Protein AF-A0A4Q4BQT9-F1 (afdb_monomer_lite)

Structure (mmCIF, N/CA/C/O backbone):
data_AF-A0A4Q4BQT9-F1
#
_entry.id   AF-A0A4Q4BQT9-F1
#
loop_
_atom_site.group_PDB
_atom_site.id
_atom_site.type_symbol
_atom_site.label_atom_id
_atom_site.label_alt_id
_atom_site.label_comp_id
_atom_site.label_asym_id
_atom_site.label_entity_id
_atom_site.label_seq_id
_atom_site.pdbx_PDB_ins_code
_atom_site.Cartn_x
_atom_site.Cartn_y
_atom_site.Cartn_z
_atom_site.occupancy
_atom_site.B_iso_or_equiv
_atom_site.auth_seq_id
_atom_site.auth_comp_id
_atom_site.auth_asym_id
_atom_site.auth_atom_id
_atom_site.pdbx_PDB_model_num
ATOM 1 N N . MET A 1 1 ? 0.547 39.661 -18.606 1.00 33.97 1 MET A N 1
ATOM 2 C CA . MET A 1 1 ? -0.862 39.219 -18.546 1.00 33.97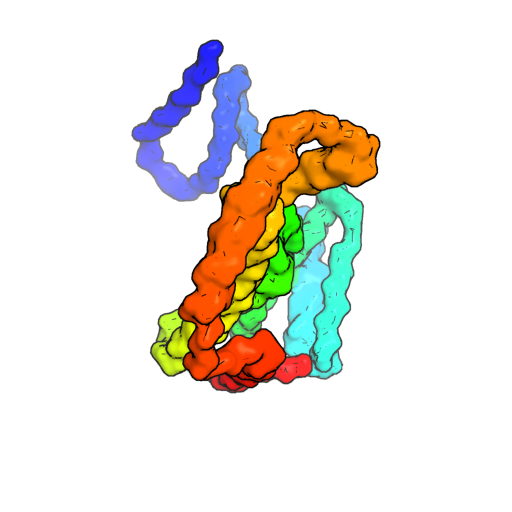 1 MET A CA 1
ATOM 3 C C . MET A 1 1 ? -0.969 37.986 -19.433 1.00 33.97 1 MET A C 1
ATOM 5 O O . MET A 1 1 ? -0.944 38.125 -20.646 1.00 33.97 1 MET A O 1
ATOM 9 N N . LEU A 1 2 ? -0.878 36.788 -18.847 1.00 30.95 2 LEU A N 1
ATOM 10 C CA . LEU A 1 2 ? -0.857 35.515 -19.578 1.00 30.95 2 LEU A CA 1
ATOM 11 C C . LEU A 1 2 ? -2.302 35.049 -19.773 1.00 30.95 2 LEU A C 1
ATOM 13 O O . LEU A 1 2 ? -2.992 34.779 -18.793 1.00 30.95 2 LEU A O 1
ATOM 17 N N . HIS A 1 3 ? -2.764 34.993 -21.020 1.00 30.75 3 HIS A N 1
ATOM 18 C CA . HIS A 1 3 ? -4.073 34.440 -21.355 1.00 30.75 3 HIS A CA 1
ATOM 19 C C . HIS A 1 3 ? -3.940 32.935 -21.601 1.00 30.75 3 HIS A C 1
ATOM 21 O O . HIS A 1 3 ? -3.351 32.512 -22.591 1.00 30.75 3 HIS A O 1
ATOM 27 N N . PHE A 1 4 ? -4.504 32.134 -20.698 1.00 35.38 4 PHE A N 1
ATOM 28 C CA . PHE A 1 4 ? -4.790 30.723 -20.944 1.00 35.38 4 PHE A CA 1
ATOM 29 C C . PHE A 1 4 ? -6.112 30.634 -21.712 1.00 35.38 4 PHE A C 1
ATOM 31 O O . PHE A 1 4 ? -7.163 30.984 -21.180 1.00 35.38 4 PHE A O 1
ATOM 38 N N . GLY A 1 5 ? -6.056 30.208 -22.972 1.00 35.00 5 GLY A N 1
ATOM 39 C CA . GLY A 1 5 ? -7.233 29.886 -23.776 1.00 35.00 5 GLY A CA 1
ATOM 40 C C . GLY A 1 5 ? -7.353 28.375 -23.934 1.00 35.00 5 GLY A C 1
ATOM 41 O O . GLY A 1 5 ? -6.390 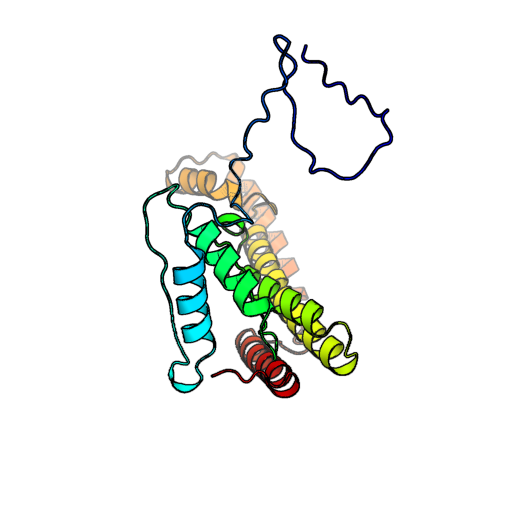27.724 -24.331 1.00 35.00 5 GLY A O 1
ATOM 42 N N . PHE A 1 6 ? -8.523 27.823 -23.620 1.00 38.62 6 PHE A N 1
ATOM 43 C CA . PHE A 1 6 ? -8.873 26.431 -23.894 1.00 38.62 6 PHE A CA 1
ATOM 44 C C . PHE A 1 6 ? -9.858 26.447 -25.066 1.00 38.62 6 PHE A C 1
ATOM 46 O O . PHE A 1 6 ? -11.018 26.810 -24.881 1.00 38.62 6 PHE A O 1
ATOM 53 N N . ASP A 1 7 ? -9.394 26.139 -26.279 1.00 37.47 7 ASP A N 1
ATOM 54 C CA . ASP A 1 7 ? -10.286 26.028 -27.435 1.00 37.47 7 ASP A CA 1
ATOM 55 C C . ASP A 1 7 ? -10.819 24.596 -27.522 1.00 37.47 7 ASP A C 1
ATOM 57 O O . ASP A 1 7 ? -10.098 23.640 -27.817 1.00 37.47 7 ASP A O 1
ATOM 61 N N . GLY A 1 8 ? -12.090 24.452 -27.163 1.00 44.91 8 GLY A N 1
ATOM 62 C CA . GLY A 1 8 ? -12.822 23.201 -27.173 1.00 44.91 8 GLY A CA 1
ATOM 63 C C . GLY A 1 8 ? -13.700 23.089 -28.407 1.00 44.91 8 GLY A C 1
ATOM 64 O O . GLY A 1 8 ? -14.916 23.136 -28.269 1.00 44.91 8 GLY A O 1
ATOM 65 N N . THR A 1 9 ? -13.133 22.883 -29.596 1.00 43.22 9 THR A N 1
ATOM 66 C CA . THR A 1 9 ? -13.912 22.399 -30.748 1.00 43.22 9 THR A CA 1
ATOM 67 C C . THR A 1 9 ? -13.085 21.498 -31.674 1.00 43.22 9 THR A C 1
ATOM 69 O O . THR A 1 9 ? -12.197 21.940 -32.391 1.00 43.22 9 THR A O 1
ATOM 72 N N . GLY A 1 10 ? -13.398 20.196 -31.691 1.00 35.66 10 GLY A N 1
ATOM 73 C CA . GLY A 1 10 ? -12.817 19.254 -32.655 1.00 35.66 10 GLY A CA 1
ATOM 74 C C . GLY A 1 10 ? -13.140 17.790 -32.358 1.00 35.66 10 GLY A C 1
ATOM 75 O O . GLY A 1 10 ? -12.396 17.108 -31.663 1.00 35.66 10 GLY A O 1
ATOM 76 N N . ARG A 1 11 ? -14.264 17.287 -32.887 1.00 43.38 11 ARG A N 1
ATOM 77 C CA . ARG A 1 11 ? -14.607 15.853 -32.886 1.00 43.38 11 ARG A CA 1
ATOM 78 C C . ARG A 1 11 ? -13.578 15.065 -33.706 1.00 43.38 11 ARG A C 1
ATOM 80 O O . ARG A 1 11 ? -13.447 15.318 -34.898 1.00 43.38 11 ARG A O 1
ATOM 87 N N . GLY A 1 12 ? -12.963 14.036 -33.119 1.00 35.28 12 GLY A N 1
ATOM 88 C CA . GLY A 1 12 ? -12.245 13.008 -33.882 1.00 35.28 12 GLY A CA 1
ATOM 89 C C . GLY A 1 12 ? -11.273 12.162 -33.058 1.00 35.28 12 GLY A C 1
ATOM 90 O O . GLY A 1 12 ? -10.218 12.651 -32.702 1.00 35.28 12 GLY A O 1
ATOM 91 N N . ARG A 1 13 ? -11.660 10.898 -32.811 1.00 38.69 13 ARG A N 1
ATOM 92 C CA . ARG A 1 13 ? -10.891 9.696 -32.391 1.00 38.69 13 ARG A CA 1
ATOM 93 C C . ARG A 1 13 ? -9.736 9.856 -31.385 1.00 38.69 13 ARG A C 1
ATOM 95 O O . ARG A 1 13 ? -8.755 10.552 -31.603 1.00 38.69 13 ARG A O 1
ATOM 102 N N . GLY A 1 14 ? -9.845 9.064 -30.316 1.00 46.53 14 GLY A N 1
ATOM 103 C CA . GLY A 1 14 ? -8.946 9.016 -29.167 1.00 46.53 14 GLY A CA 1
ATOM 104 C C . GLY A 1 14 ? -7.453 9.017 -29.496 1.00 46.53 14 GLY A C 1
ATOM 105 O O . GLY A 1 14 ? -6.937 8.131 -30.169 1.00 46.53 14 GLY A O 1
ATOM 106 N N . SER A 1 15 ? -6.765 10.002 -28.931 1.00 37.94 15 SER A N 1
ATOM 107 C CA . SER A 1 15 ? -5.326 9.998 -28.683 1.00 37.94 15 SER A CA 1
ATOM 108 C C . SER A 1 15 ? -5.046 10.787 -27.390 1.00 37.94 15 SER A C 1
ATOM 110 O O . SER A 1 15 ? -5.888 11.596 -26.984 1.00 37.94 15 SER A O 1
ATOM 112 N N . PRO A 1 16 ? -3.945 10.499 -26.667 1.00 43.59 16 PRO A N 1
ATOM 113 C CA . PRO A 1 16 ? -3.747 10.967 -25.298 1.00 43.59 16 PRO A CA 1
ATOM 114 C C . PRO A 1 16 ? -3.476 12.470 -25.261 1.00 43.59 16 PRO A C 1
ATOM 116 O O . PRO A 1 16 ? -2.727 13.003 -26.077 1.00 43.59 16 PRO A O 1
ATOM 119 N N . GLN A 1 17 ? -4.075 13.134 -24.279 1.00 44.38 17 GLN A N 1
ATOM 120 C CA . GLN A 1 17 ? -4.005 14.574 -24.053 1.00 44.38 17 GLN A CA 1
ATOM 121 C C . GLN A 1 17 ? -2.563 14.988 -23.705 1.00 44.38 17 GLN A C 1
ATOM 123 O O . GLN A 1 17 ? -2.117 14.812 -22.574 1.00 44.38 17 GLN A O 1
ATOM 128 N N . GLY A 1 18 ? -1.820 15.501 -24.686 1.00 45.09 18 GLY A N 1
ATOM 129 C CA . GLY A 1 18 ? -0.534 16.171 -24.488 1.00 45.09 18 GLY A CA 1
ATOM 130 C C . GLY A 1 18 ? -0.710 17.687 -24.565 1.00 45.09 18 GLY A C 1
ATOM 131 O O . GLY A 1 18 ? -1.425 18.179 -25.436 1.00 45.09 18 GLY A O 1
ATOM 132 N N . ALA A 1 19 ? -0.073 18.433 -23.664 1.00 49.09 19 ALA A N 1
ATOM 133 C CA . ALA A 1 19 ? -0.050 19.893 -23.724 1.00 49.09 19 ALA A CA 1
ATOM 134 C C . ALA A 1 19 ? 0.822 20.363 -24.907 1.00 49.09 19 ALA A C 1
ATOM 136 O O . ALA A 1 19 ? 1.977 19.955 -25.019 1.00 49.09 19 ALA A O 1
ATOM 137 N N . CYS A 1 20 ? 0.277 21.214 -25.785 1.00 45.06 20 CYS A N 1
ATOM 138 C CA . CYS A 1 20 ? 1.006 21.831 -26.901 1.00 45.06 20 CYS A CA 1
ATOM 139 C C . CYS A 1 20 ? 1.352 23.285 -26.538 1.00 45.06 20 CYS A C 1
ATOM 141 O O . CYS A 1 20 ? 0.470 24.056 -26.160 1.00 45.06 20 CYS A O 1
ATOM 143 N N . TRP A 1 21 ? 2.628 23.663 -26.642 1.00 41.25 21 TRP A N 1
ATOM 144 C CA . TRP A 1 21 ? 3.069 25.055 -26.515 1.00 41.25 21 TRP A CA 1
ATOM 145 C C . TRP A 1 21 ? 2.944 25.754 -27.872 1.00 41.25 21 TRP A C 1
ATOM 147 O O . TRP A 1 21 ? 3.548 25.321 -28.852 1.00 41.25 21 TRP A O 1
ATOM 157 N N . VAL A 1 22 ? 2.169 26.839 -27.940 1.00 48.09 22 VAL A N 1
ATOM 158 C CA . VAL A 1 22 ? 2.008 27.631 -29.168 1.00 48.09 22 VAL A CA 1
ATOM 159 C C . VAL A 1 22 ? 3.068 28.731 -29.195 1.00 48.09 22 VAL A C 1
ATOM 161 O O . VAL A 1 22 ? 2.881 29.821 -28.664 1.00 48.09 22 VAL A O 1
ATOM 164 N N . GLY A 1 23 ? 4.200 28.425 -29.820 1.00 44.16 23 GLY A N 1
ATOM 165 C CA . GLY A 1 23 ? 5.233 29.385 -30.191 1.00 44.16 23 GLY A CA 1
ATOM 166 C C . GLY A 1 23 ? 6.053 28.807 -31.340 1.00 44.16 23 GLY A C 1
ATOM 167 O O . GLY A 1 23 ? 6.723 27.802 -31.149 1.00 44.16 23 GLY A O 1
ATOM 168 N N . MET A 1 24 ? 5.963 29.435 -32.519 1.00 45.50 24 MET A N 1
ATOM 169 C CA . MET A 1 24 ? 6.598 29.031 -33.788 1.00 45.50 24 MET A CA 1
ATOM 170 C C . MET A 1 24 ? 6.124 27.685 -34.373 1.00 45.50 24 MET A C 1
ATOM 172 O O . MET A 1 24 ? 6.813 26.685 -34.262 1.00 45.50 24 MET A O 1
ATOM 176 N N . GLY A 1 25 ? 4.976 27.697 -35.067 1.00 48.25 25 GLY A N 1
ATOM 177 C CA . GLY A 1 25 ? 4.693 26.927 -36.300 1.00 48.25 25 GLY A CA 1
ATOM 178 C C . GLY A 1 25 ? 4.710 25.388 -36.310 1.00 48.25 25 GLY A C 1
ATOM 179 O O . GLY A 1 25 ? 4.125 24.803 -37.214 1.00 48.25 25 GLY A O 1
ATOM 180 N N . GLU A 1 26 ? 5.309 24.716 -35.334 1.00 56.62 26 GLU A N 1
ATOM 181 C CA . GLU A 1 26 ? 5.422 23.262 -35.264 1.00 56.62 26 GLU A CA 1
ATOM 182 C C . GLU A 1 26 ? 5.064 22.800 -33.849 1.00 56.62 26 GLU A C 1
ATOM 184 O O . GLU A 1 26 ? 5.767 23.096 -32.882 1.00 56.62 26 GLU A O 1
ATOM 189 N N . CYS A 1 27 ? 3.971 22.042 -33.705 1.00 50.69 27 CYS A N 1
ATOM 190 C CA . CYS A 1 27 ? 3.657 21.382 -32.438 1.00 50.69 27 CYS A CA 1
ATOM 191 C C . CYS A 1 27 ? 4.642 20.216 -32.254 1.00 50.69 27 CYS A C 1
ATOM 193 O O . CYS A 1 27 ? 4.375 19.075 -32.642 1.00 50.69 27 CYS A O 1
ATOM 195 N N . ARG A 1 28 ? 5.822 20.503 -31.690 1.00 55.09 28 ARG A N 1
ATOM 196 C CA . ARG A 1 28 ? 6.720 19.457 -31.201 1.00 55.09 28 ARG A CA 1
ATOM 197 C C . ARG A 1 28 ? 6.018 18.758 -30.051 1.00 55.09 28 ARG A C 1
ATOM 199 O O . ARG A 1 28 ? 5.762 19.351 -29.006 1.00 55.09 28 ARG A O 1
ATOM 206 N N . ARG A 1 29 ? 5.692 17.486 -30.267 1.00 61.81 29 ARG A N 1
ATOM 207 C CA . ARG A 1 29 ? 5.127 16.606 -29.248 1.00 61.81 29 ARG A CA 1
ATOM 208 C C . ARG A 1 29 ? 6.181 16.466 -28.146 1.00 61.81 29 ARG A C 1
ATOM 210 O O . ARG A 1 29 ? 7.127 15.698 -28.293 1.00 61.81 29 ARG A O 1
ATOM 217 N N . MET A 1 30 ? 6.070 17.275 -27.095 1.00 68.38 30 MET A N 1
ATOM 218 C CA . MET A 1 30 ? 6.974 17.193 -25.955 1.00 68.38 30 MET A CA 1
ATOM 219 C C . MET A 1 30 ? 6.710 15.853 -25.272 1.00 68.38 30 MET A C 1
ATOM 221 O O . MET A 1 30 ? 5.563 15.538 -24.943 1.00 68.38 30 MET A O 1
ATOM 225 N N . TRP A 1 31 ? 7.743 15.023 -25.140 1.00 65.56 31 TRP A N 1
ATOM 226 C CA . TRP A 1 31 ? 7.601 13.768 -24.418 1.00 65.56 31 TRP A CA 1
ATOM 227 C C . TRP A 1 31 ? 7.276 14.071 -22.961 1.00 65.56 31 TRP A C 1
ATOM 229 O O . TRP A 1 31 ? 7.910 14.911 -22.326 1.00 65.56 31 TRP A O 1
ATOM 239 N N . SER A 1 32 ? 6.233 13.413 -22.463 1.00 64.69 32 SER A N 1
ATOM 240 C CA . SER A 1 32 ? 5.896 13.463 -21.050 1.00 64.69 32 SER A CA 1
ATOM 241 C C . SER A 1 32 ? 7.038 12.814 -20.280 1.00 64.69 32 SER A C 1
ATOM 243 O O . SER A 1 32 ? 7.301 11.633 -20.484 1.00 64.69 32 SER A O 1
ATOM 245 N N . ASP A 1 33 ? 7.655 13.558 -19.367 1.00 63.50 33 ASP A N 1
ATOM 246 C CA . ASP A 1 33 ? 8.557 13.019 -18.346 1.00 63.50 33 ASP A CA 1
ATOM 247 C C . ASP A 1 33 ? 7.721 12.330 -17.252 1.00 63.50 33 ASP A C 1
ATOM 249 O O . ASP A 1 33 ? 7.565 12.799 -16.129 1.00 63.50 33 ASP A O 1
ATOM 253 N N . ARG A 1 34 ? 7.010 11.274 -17.656 1.00 65.12 34 ARG A N 1
ATOM 254 C CA . ARG A 1 34 ? 6.281 10.356 -16.778 1.00 65.12 34 ARG A CA 1
ATOM 255 C C . ARG A 1 34 ? 6.773 8.956 -17.078 1.00 65.12 34 ARG A C 1
ATOM 257 O O . ARG A 1 34 ? 7.140 8.671 -18.217 1.00 65.12 34 ARG A O 1
ATOM 264 N N . ASP A 1 35 ? 6.702 8.084 -16.080 1.00 68.19 35 ASP A N 1
ATOM 265 C CA . ASP A 1 35 ? 7.018 6.673 -16.268 1.00 68.19 35 ASP A CA 1
ATOM 266 C C . ASP A 1 35 ? 6.278 6.097 -17.479 1.00 68.19 35 ASP A C 1
ATOM 268 O O . ASP A 1 35 ? 5.062 6.269 -17.643 1.00 68.19 35 ASP A O 1
ATOM 272 N N . SER A 1 36 ? 7.039 5.443 -18.358 1.00 66.00 36 SER A N 1
ATOM 273 C CA . SER A 1 36 ? 6.499 4.897 -19.596 1.00 66.00 36 SER A CA 1
ATOM 274 C C . SER A 1 36 ? 5.705 3.630 -19.303 1.00 66.00 36 SER A C 1
ATOM 276 O O . SER A 1 36 ? 6.138 2.759 -18.553 1.00 66.00 36 SER A O 1
ATOM 278 N N . LYS A 1 37 ? 4.543 3.495 -19.946 1.00 63.56 37 LYS A N 1
ATOM 279 C CA . LYS A 1 37 ? 3.762 2.247 -19.930 1.00 63.56 37 LYS A CA 1
ATOM 280 C C . LYS A 1 37 ? 4.249 1.231 -20.959 1.00 63.56 37 LYS A C 1
ATOM 282 O O . LYS A 1 37 ? 3.807 0.089 -20.936 1.00 63.56 37 LYS A O 1
ATOM 287 N N . THR A 1 38 ? 5.090 1.666 -21.890 1.00 66.56 38 THR A N 1
ATOM 288 C CA . THR A 1 38 ? 5.635 0.850 -22.973 1.00 66.56 38 THR A CA 1
ATOM 289 C C . THR A 1 38 ? 7.129 0.723 -22.764 1.00 66.56 38 THR A C 1
ATOM 291 O O . THR A 1 38 ? 7.813 1.727 -22.544 1.00 66.56 38 THR A O 1
ATOM 294 N N . ASP A 1 39 ? 7.622 -0.506 -22.804 1.00 73.38 39 ASP A N 1
ATOM 295 C CA . ASP A 1 39 ? 9.035 -0.766 -22.617 1.00 73.38 39 ASP A CA 1
ATOM 296 C C . ASP A 1 39 ? 9.820 -0.428 -23.891 1.00 73.38 39 ASP A C 1
ATOM 298 O O . ASP A 1 39 ? 9.595 -1.004 -24.953 1.00 73.38 39 ASP A O 1
ATOM 302 N N . PHE A 1 40 ? 10.730 0.538 -23.776 1.00 70.06 40 PHE A N 1
ATOM 303 C CA . PHE A 1 40 ? 11.653 0.937 -24.842 1.00 70.06 40 PHE A CA 1
ATOM 304 C C . PHE A 1 40 ? 13.100 0.530 -24.545 1.00 70.06 40 PHE A C 1
ATOM 306 O O . PHE A 1 40 ? 13.956 0.658 -25.417 1.00 70.06 40 PHE A O 1
ATOM 313 N N . LEU A 1 41 ? 13.381 0.077 -23.319 1.00 76.81 41 LEU A N 1
ATOM 314 C CA . LEU A 1 41 ? 14.731 -0.191 -22.813 1.00 76.81 41 LEU A CA 1
ATOM 315 C C . LEU A 1 41 ? 14.927 -1.663 -22.428 1.00 76.81 41 LEU A C 1
ATOM 317 O O . LEU A 1 41 ? 15.922 -2.004 -21.792 1.00 76.81 41 LEU A O 1
ATOM 321 N N . ASN A 1 42 ? 14.007 -2.530 -22.854 1.00 82.38 42 ASN A N 1
ATOM 322 C CA . ASN A 1 42 ? 14.015 -3.964 -22.589 1.00 82.38 42 ASN A CA 1
ATOM 323 C C . ASN A 1 42 ? 14.008 -4.302 -21.082 1.00 82.38 42 ASN A C 1
ATOM 325 O O . ASN A 1 42 ? 14.614 -5.280 -20.643 1.00 82.38 42 ASN A O 1
ATOM 329 N N . PHE A 1 43 ? 13.330 -3.475 -20.281 1.00 88.88 43 PHE A N 1
ATOM 330 C CA . PHE A 1 43 ? 13.064 -3.721 -18.866 1.00 88.88 43 PHE A CA 1
ATOM 331 C C . PHE A 1 43 ? 12.059 -4.849 -18.618 1.00 88.88 43 PHE A C 1
ATOM 333 O O . PHE A 1 43 ? 11.997 -5.348 -17.495 1.00 88.88 43 PHE A O 1
ATOM 340 N N . THR A 1 44 ? 11.294 -5.262 -19.631 1.00 89.31 44 THR A N 1
ATOM 341 C CA . THR A 1 44 ? 10.321 -6.354 -19.530 1.00 89.31 44 THR A CA 1
ATOM 342 C C . THR A 1 44 ? 10.963 -7.643 -19.026 1.00 89.31 44 THR A C 1
ATOM 344 O O . THR A 1 44 ? 10.425 -8.238 -18.103 1.00 89.31 44 THR A O 1
ATOM 347 N N . GLU A 1 45 ? 12.149 -8.013 -19.516 1.00 90.94 45 GLU A N 1
ATOM 348 C CA . GLU A 1 45 ? 12.860 -9.224 -19.068 1.00 90.94 45 GLU A CA 1
ATOM 349 C C . GLU A 1 45 ? 13.129 -9.204 -17.552 1.00 90.94 45 GLU A C 1
ATOM 351 O O . GLU A 1 45 ? 12.859 -10.162 -16.830 1.00 90.94 45 GLU A O 1
ATOM 356 N N . VAL A 1 46 ? 13.615 -8.070 -17.037 1.00 92.50 46 VAL A N 1
ATOM 357 C CA . VAL A 1 46 ? 13.879 -7.904 -15.600 1.00 92.50 46 VAL A CA 1
ATOM 358 C C . VAL A 1 46 ? 12.570 -7.925 -14.809 1.00 92.50 46 VAL A C 1
ATOM 360 O O . VAL A 1 46 ? 12.501 -8.519 -13.734 1.00 92.50 46 VAL A O 1
ATOM 363 N N . ALA A 1 47 ? 11.522 -7.289 -15.334 1.00 93.75 47 ALA A N 1
ATOM 364 C CA . ALA A 1 47 ? 10.217 -7.253 -14.691 1.00 93.75 47 ALA A CA 1
ATOM 365 C C . ALA A 1 47 ? 9.565 -8.644 -14.603 1.00 93.75 47 ALA A C 1
ATOM 367 O O . ALA A 1 47 ? 9.019 -8.992 -13.555 1.00 93.75 47 ALA A O 1
ATOM 368 N N . GLU A 1 48 ? 9.668 -9.453 -15.658 1.00 93.19 48 GLU A N 1
ATOM 369 C CA . GLU A 1 48 ? 9.170 -10.832 -15.702 1.00 93.19 48 GLU A CA 1
ATOM 370 C C . GLU A 1 48 ? 9.904 -11.723 -14.694 1.00 93.19 48 GLU A C 1
ATOM 372 O O . GLU A 1 48 ? 9.267 -12.482 -13.964 1.00 93.19 48 GLU A O 1
ATOM 377 N N . GLN A 1 49 ? 11.226 -11.575 -14.560 1.00 94.25 49 GLN A N 1
ATOM 378 C CA . GLN A 1 49 ? 12.001 -12.302 -13.548 1.00 94.25 49 GLN A CA 1
ATOM 379 C C . GLN A 1 49 ? 11.587 -11.919 -12.119 1.00 94.25 49 GLN A C 1
ATOM 381 O O . GLN A 1 49 ? 11.389 -12.795 -11.277 1.00 94.25 49 GLN A O 1
ATOM 386 N N . ILE A 1 50 ? 11.402 -10.623 -11.837 1.00 95.06 50 ILE A N 1
ATOM 387 C CA . ILE A 1 50 ? 10.919 -10.157 -10.526 1.00 95.06 50 ILE A CA 1
ATOM 388 C C . ILE A 1 50 ? 9.508 -10.699 -10.245 1.00 95.06 50 ILE A C 1
ATOM 390 O O . ILE A 1 50 ? 9.240 -11.167 -9.139 1.00 95.06 50 ILE A O 1
ATOM 394 N N . SER A 1 51 ? 8.614 -10.670 -11.236 1.00 93.38 51 SER A N 1
ATOM 395 C CA . SER A 1 51 ? 7.256 -11.220 -11.132 1.00 93.38 51 SER A CA 1
ATOM 396 C C . SER A 1 51 ? 7.257 -12.730 -10.880 1.00 93.38 51 SER A C 1
ATOM 398 O O . SER A 1 51 ? 6.486 -13.213 -10.050 1.00 93.38 51 SER A O 1
ATOM 400 N N . ALA A 1 52 ? 8.135 -13.483 -11.547 1.00 92.69 52 ALA A N 1
ATOM 401 C CA . ALA A 1 52 ? 8.289 -14.917 -11.322 1.00 92.69 52 ALA A CA 1
ATOM 402 C C . ALA A 1 52 ? 8.718 -15.209 -9.876 1.00 92.69 52 ALA A C 1
ATOM 404 O O . ALA A 1 52 ? 8.066 -15.995 -9.192 1.00 92.69 52 ALA A O 1
ATOM 405 N N . LEU A 1 53 ? 9.734 -14.498 -9.373 1.00 93.06 53 LEU A N 1
ATOM 406 C CA . LEU A 1 53 ? 10.185 -14.618 -7.982 1.00 93.06 53 LEU A CA 1
ATOM 407 C C . LEU A 1 53 ? 9.074 -14.292 -6.978 1.00 93.06 53 LEU A C 1
ATOM 409 O O . LEU A 1 53 ? 8.933 -14.983 -5.974 1.00 93.06 53 LEU A O 1
ATOM 413 N N . ALA A 1 54 ? 8.273 -13.259 -7.251 1.00 90.69 54 ALA A N 1
ATOM 414 C CA . ALA A 1 54 ? 7.176 -12.842 -6.380 1.00 90.69 54 ALA A CA 1
ATOM 415 C C . ALA A 1 54 ? 5.986 -13.821 -6.362 1.00 90.69 54 ALA A C 1
ATOM 417 O O . ALA A 1 54 ? 5.160 -13.751 -5.453 1.00 90.69 54 ALA A O 1
ATOM 418 N N . ARG A 1 55 ? 5.872 -14.716 -7.353 1.00 89.00 55 ARG A N 1
ATOM 419 C CA . ARG A 1 55 ? 4.790 -15.712 -7.453 1.00 89.00 55 ARG A CA 1
ATOM 420 C C . ARG A 1 55 ? 5.200 -17.115 -7.017 1.00 89.00 55 ARG A C 1
ATOM 422 O O . ARG A 1 55 ? 4.316 -17.916 -6.735 1.00 89.00 55 ARG A O 1
ATOM 429 N N . SER A 1 56 ? 6.496 -17.406 -6.972 1.00 89.50 56 SER A N 1
ATOM 430 C CA . SER A 1 56 ? 7.058 -18.691 -6.549 1.00 89.50 56 SER A CA 1
ATOM 431 C C . SER A 1 56 ? 6.805 -18.960 -5.057 1.00 89.50 56 SER A C 1
ATOM 433 O O . SER A 1 56 ? 7.447 -18.314 -4.225 1.00 89.50 56 SER A O 1
ATOM 435 N N . PRO A 1 57 ? 5.932 -19.917 -4.675 1.00 86.38 57 PRO A N 1
ATOM 436 C CA . PRO A 1 57 ? 5.629 -20.200 -3.268 1.00 86.38 57 PRO A CA 1
ATOM 437 C C . PRO A 1 57 ? 6.865 -20.595 -2.452 1.00 86.38 57 PRO A C 1
ATOM 439 O O . PRO A 1 57 ? 6.985 -20.220 -1.292 1.00 86.38 57 PRO A O 1
ATOM 442 N N . GLU A 1 58 ? 7.813 -21.302 -3.069 1.00 89.00 58 GLU A N 1
ATOM 443 C CA . GLU A 1 58 ? 9.090 -21.706 -2.474 1.00 89.00 58 GLU A CA 1
ATOM 444 C C . GLU A 1 58 ? 10.043 -20.542 -2.163 1.00 89.00 58 GLU A C 1
ATOM 446 O O . GLU A 1 58 ? 10.991 -20.718 -1.399 1.00 89.00 58 GLU A O 1
ATOM 451 N N . MET A 1 59 ? 9.798 -19.363 -2.743 1.00 86.88 59 MET A N 1
ATOM 452 C CA . MET A 1 59 ? 10.609 -18.160 -2.541 1.00 86.88 59 MET A CA 1
ATOM 453 C C . MET A 1 59 ? 9.980 -17.186 -1.538 1.00 86.88 59 MET A C 1
ATOM 455 O O . MET A 1 59 ? 10.630 -16.217 -1.149 1.00 86.88 59 MET A O 1
ATOM 459 N N . LEU A 1 60 ? 8.731 -17.412 -1.118 1.00 88.88 60 LEU A N 1
ATOM 460 C CA . LEU A 1 60 ? 8.026 -16.524 -0.197 1.00 88.88 60 LEU A CA 1
ATOM 461 C C . LEU A 1 60 ? 8.387 -16.831 1.271 1.00 88.88 60 LEU A C 1
ATOM 463 O O . LEU A 1 60 ? 8.494 -18.001 1.641 1.00 88.88 60 LEU A O 1
ATOM 467 N N . PRO A 1 61 ? 8.542 -15.802 2.130 1.00 91.31 61 PRO A N 1
ATOM 468 C CA . PRO A 1 61 ? 8.464 -14.368 1.834 1.00 91.31 61 PRO A CA 1
ATOM 469 C C . PRO A 1 61 ? 9.747 -13.822 1.171 1.00 91.31 61 PRO A C 1
ATOM 471 O O . PRO A 1 61 ? 10.853 -14.029 1.669 1.00 91.31 61 PRO A O 1
ATOM 474 N N . VAL A 1 62 ? 9.600 -13.045 0.087 1.00 90.81 62 VAL A N 1
ATOM 475 C CA . VAL A 1 62 ? 10.722 -12.413 -0.637 1.00 90.81 62 VAL A CA 1
ATOM 476 C C . VAL A 1 62 ? 10.666 -10.889 -0.534 1.00 90.81 62 VAL A C 1
ATOM 478 O O . VAL A 1 62 ? 9.600 -10.283 -0.586 1.00 90.81 62 VAL A O 1
ATOM 481 N N . SER A 1 63 ? 11.829 -10.248 -0.407 1.00 93.44 63 SER 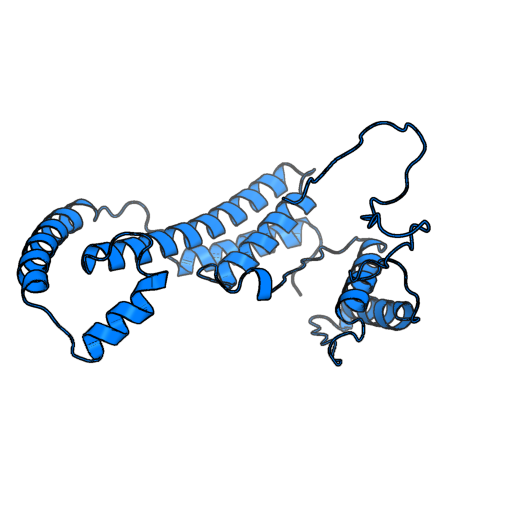A N 1
ATOM 482 C CA . SER A 1 63 ? 11.977 -8.791 -0.504 1.00 93.44 63 SER A CA 1
ATOM 483 C C . SER A 1 63 ? 12.940 -8.449 -1.637 1.00 93.44 63 SER A C 1
ATOM 485 O O . SER A 1 63 ? 14.102 -8.848 -1.602 1.00 93.44 63 SER A O 1
ATOM 487 N N . VAL A 1 64 ? 12.462 -7.707 -2.638 1.00 93.25 64 VAL A N 1
ATOM 488 C CA . VAL A 1 64 ? 13.243 -7.326 -3.826 1.00 93.25 64 VAL A CA 1
ATOM 489 C C . VAL A 1 64 ? 13.490 -5.820 -3.818 1.00 93.25 64 VAL A C 1
ATOM 491 O O . VAL A 1 64 ? 12.551 -5.029 -3.765 1.00 93.25 64 VAL A O 1
ATOM 494 N N . GLY A 1 65 ? 14.760 -5.416 -3.883 1.00 94.56 65 GLY A N 1
ATOM 495 C CA . GLY A 1 65 ? 15.163 -4.013 -3.997 1.00 94.56 65 GLY A CA 1
ATOM 496 C C . GLY A 1 65 ? 15.595 -3.666 -5.420 1.00 94.56 65 GLY A C 1
ATOM 497 O O . GLY A 1 65 ? 16.479 -4.319 -5.971 1.00 94.56 65 GLY A O 1
ATOM 498 N N . VAL A 1 66 ? 15.008 -2.618 -6.007 1.00 93.12 66 VAL A N 1
ATOM 499 C CA . VAL A 1 66 ? 15.402 -2.091 -7.325 1.00 93.12 66 VAL A CA 1
ATOM 500 C C . VAL A 1 66 ? 16.268 -0.846 -7.130 1.00 93.12 66 VAL A C 1
ATOM 502 O O . VAL A 1 66 ? 15.782 0.205 -6.710 1.00 93.12 66 VAL A O 1
ATOM 505 N N . PHE A 1 67 ? 17.558 -0.953 -7.449 1.00 92.62 67 PHE A N 1
ATOM 506 C CA . PHE A 1 67 ? 18.542 0.119 -7.263 1.00 92.62 67 PHE A CA 1
ATOM 507 C C . PHE A 1 67 ? 18.987 0.723 -8.601 1.00 92.62 67 PHE A C 1
ATOM 509 O O . PHE A 1 67 ? 19.007 0.053 -9.629 1.00 92.62 67 PHE A O 1
ATOM 516 N N . GLY A 1 68 ? 19.351 2.006 -8.594 1.00 91.56 68 GLY A N 1
ATOM 517 C CA . GLY A 1 68 ? 19.803 2.729 -9.786 1.00 91.56 68 GLY A CA 1
ATOM 518 C C . GLY A 1 68 ? 19.816 4.242 -9.576 1.00 91.56 68 GLY A C 1
ATOM 519 O O . GLY A 1 68 ? 19.129 4.757 -8.686 1.00 91.56 68 GLY A O 1
ATOM 520 N N . THR A 1 69 ? 20.579 4.971 -10.391 1.00 92.69 69 THR A N 1
ATOM 521 C CA . THR A 1 69 ? 20.665 6.439 -10.317 1.00 92.69 69 THR A CA 1
ATOM 522 C C . THR A 1 69 ? 19.329 7.108 -10.676 1.00 92.69 69 THR A C 1
ATOM 524 O O . THR A 1 69 ? 18.367 6.470 -11.114 1.00 92.69 69 THR A O 1
ATOM 527 N N . TRP A 1 70 ? 19.196 8.406 -10.405 1.00 90.19 70 TRP A N 1
ATOM 528 C CA . TRP A 1 70 ? 17.994 9.160 -10.773 1.00 90.19 70 TRP A CA 1
ATOM 529 C C . TRP A 1 70 ? 17.815 9.158 -12.299 1.00 90.19 70 TRP A C 1
ATOM 531 O O . TRP A 1 70 ? 18.784 9.334 -13.030 1.00 90.19 70 TRP A O 1
ATOM 541 N N . GLY A 1 71 ? 16.590 8.908 -12.774 1.00 86.06 71 GLY A N 1
ATOM 542 C CA . GLY A 1 71 ? 16.281 8.840 -14.210 1.00 86.06 71 GLY A CA 1
ATOM 543 C C . GLY A 1 71 ? 16.546 7.494 -14.902 1.00 86.06 71 GLY A C 1
ATOM 544 O O . GLY A 1 71 ? 16.291 7.379 -16.093 1.00 86.06 71 GLY A O 1
ATOM 545 N N . THR A 1 72 ? 16.992 6.446 -14.199 1.00 86.50 72 THR A N 1
ATOM 546 C CA . THR A 1 72 ? 17.272 5.130 -14.825 1.00 86.50 72 THR A CA 1
ATOM 547 C C . THR A 1 72 ? 16.044 4.252 -15.077 1.00 86.50 72 THR A C 1
ATOM 549 O O . THR A 1 72 ? 16.198 3.089 -15.430 1.00 86.50 72 THR A O 1
ATOM 552 N N . GLY A 1 73 ? 14.826 4.754 -14.849 1.00 88.62 73 GLY A N 1
ATOM 553 C CA . GLY A 1 73 ? 13.599 3.990 -15.101 1.00 88.62 73 GLY A CA 1
ATOM 554 C C . GLY A 1 73 ? 13.198 2.993 -14.005 1.00 88.62 73 GLY A C 1
ATOM 555 O O . GLY A 1 73 ? 12.433 2.078 -14.280 1.00 88.62 73 GLY A O 1
ATOM 556 N N . LYS A 1 74 ? 13.647 3.157 -12.752 1.00 92.81 74 LYS A N 1
ATOM 557 C CA . LYS A 1 74 ? 13.245 2.276 -11.628 1.00 92.81 74 LYS A CA 1
ATOM 558 C C . LYS A 1 74 ? 11.724 2.160 -11.476 1.00 92.81 74 LYS A C 1
ATOM 560 O O . LYS A 1 74 ? 11.191 1.059 -11.404 1.00 92.81 74 LYS A O 1
ATOM 565 N N . SER A 1 75 ? 11.027 3.294 -11.478 1.00 90.50 75 SER A N 1
ATOM 566 C CA . SER A 1 75 ? 9.565 3.328 -11.393 1.00 90.50 75 SER A CA 1
ATOM 567 C C . SER A 1 75 ? 8.907 2.710 -12.634 1.00 90.50 75 SER A C 1
ATOM 569 O O . SER A 1 75 ? 7.881 2.046 -12.525 1.00 90.50 75 SER A O 1
ATOM 571 N N . THR A 1 76 ? 9.544 2.817 -13.805 1.00 90.56 76 THR A N 1
ATOM 572 C CA . THR A 1 76 ? 9.121 2.099 -15.018 1.00 90.56 76 THR A CA 1
ATOM 573 C C . THR A 1 76 ? 9.239 0.578 -14.847 1.00 90.56 76 THR A C 1
ATOM 575 O O . THR A 1 76 ? 8.281 -0.124 -15.154 1.00 90.56 76 THR A O 1
ATOM 578 N N . VAL A 1 77 ? 10.338 0.060 -14.282 1.00 92.81 77 VAL A N 1
ATOM 579 C CA . VAL A 1 77 ? 10.480 -1.376 -13.962 1.00 92.81 77 VAL A CA 1
ATOM 580 C C . VAL A 1 77 ? 9.368 -1.836 -13.017 1.00 92.81 77 VAL A C 1
ATOM 582 O O . VAL A 1 77 ? 8.701 -2.823 -13.305 1.00 92.81 77 VAL A O 1
ATOM 585 N N . LEU A 1 78 ? 9.106 -1.102 -11.929 1.00 93.50 78 LEU A N 1
ATOM 586 C CA . LEU A 1 78 ? 8.038 -1.447 -10.978 1.00 93.50 78 LEU A CA 1
ATOM 587 C C . LEU A 1 78 ? 6.647 -1.455 -11.637 1.00 93.50 78 LEU A C 1
ATOM 589 O O . LEU A 1 78 ? 5.847 -2.356 -11.385 1.00 93.50 78 LEU A O 1
ATOM 593 N N . ASN A 1 79 ? 6.377 -0.502 -12.533 1.00 92.00 79 ASN A N 1
ATOM 594 C CA . ASN A 1 79 ? 5.139 -0.471 -13.312 1.00 92.00 79 ASN A CA 1
ATOM 595 C C . ASN A 1 79 ? 5.005 -1.679 -14.249 1.00 92.00 79 ASN A C 1
ATOM 597 O O . ASN A 1 79 ? 3.901 -2.201 -14.406 1.00 92.00 79 ASN A O 1
ATOM 601 N N . LEU A 1 80 ? 6.099 -2.131 -14.868 1.00 93.06 80 LEU A N 1
ATOM 602 C CA . LEU A 1 80 ? 6.103 -3.333 -15.707 1.00 93.06 80 LEU A CA 1
ATOM 603 C C . LEU A 1 80 ? 5.898 -4.601 -14.872 1.00 93.06 80 LEU A C 1
ATOM 605 O O . LEU A 1 80 ? 5.093 -5.440 -15.263 1.00 93.06 80 LEU A O 1
ATOM 609 N N . VAL A 1 81 ? 6.531 -4.703 -13.697 1.00 94.50 81 VAL A N 1
ATOM 610 C CA . VAL A 1 81 ? 6.314 -5.814 -12.750 1.00 94.50 81 VAL A CA 1
ATOM 611 C C . VAL A 1 81 ? 4.841 -5.900 -12.369 1.00 94.50 81 VAL A C 1
ATOM 613 O O . VAL A 1 81 ? 4.242 -6.967 -12.454 1.00 94.50 81 VAL A O 1
ATOM 616 N N . LYS A 1 82 ? 4.225 -4.768 -12.006 1.00 93.31 82 LYS A N 1
ATOM 617 C CA . LYS A 1 82 ? 2.789 -4.713 -11.717 1.00 93.31 82 LYS A CA 1
ATOM 618 C C . LYS A 1 82 ? 1.958 -5.193 -12.908 1.00 93.31 82 LYS A C 1
ATOM 620 O O . LYS A 1 82 ? 1.070 -6.020 -12.731 1.00 93.31 82 LYS A O 1
ATOM 625 N N . GLN A 1 83 ? 2.221 -4.669 -14.106 1.00 92.31 83 GLN A N 1
ATOM 626 C CA . GLN A 1 83 ? 1.478 -5.057 -15.306 1.00 92.31 83 GLN A CA 1
ATOM 627 C C . GLN A 1 83 ? 1.606 -6.548 -15.613 1.00 92.31 83 GLN A C 1
ATOM 629 O O . GLN A 1 83 ? 0.636 -7.140 -16.078 1.00 92.31 83 GLN A O 1
ATOM 634 N N . ASP A 1 84 ? 2.776 -7.141 -15.383 1.00 92.81 84 ASP A N 1
ATOM 635 C CA . ASP A 1 84 ? 2.987 -8.571 -15.571 1.00 92.81 84 ASP A CA 1
ATOM 636 C C . ASP A 1 84 ? 2.237 -9.393 -14.514 1.00 92.81 84 ASP A C 1
ATOM 638 O O . ASP A 1 84 ? 1.471 -10.294 -14.855 1.00 92.81 84 ASP A O 1
ATOM 642 N N . LEU A 1 85 ? 2.351 -9.024 -13.235 1.00 92.56 85 LEU A N 1
ATOM 643 C CA . LEU A 1 85 ? 1.614 -9.664 -12.141 1.00 92.56 85 LEU A CA 1
ATOM 644 C C . LEU A 1 85 ? 0.099 -9.652 -12.388 1.00 92.56 85 LEU A C 1
ATOM 646 O O . LEU A 1 85 ? -0.568 -10.659 -12.175 1.00 92.56 85 LEU A O 1
ATOM 650 N N . GLU A 1 86 ? -0.453 -8.545 -12.889 1.00 90.00 86 GLU A N 1
ATOM 651 C CA . GLU A 1 86 ? -1.887 -8.413 -13.171 1.00 90.00 86 GLU A CA 1
ATOM 652 C C . GLU A 1 86 ? -2.402 -9.286 -14.329 1.00 90.00 86 GLU A C 1
ATOM 654 O O . GLU A 1 86 ? -3.621 -9.431 -14.453 1.00 90.00 86 GLU A O 1
ATOM 659 N N . ARG A 1 87 ? -1.517 -9.844 -15.170 1.00 90.25 87 ARG A N 1
ATOM 660 C CA . ARG A 1 87 ? -1.870 -10.738 -16.293 1.00 90.25 87 ARG A CA 1
ATOM 661 C C . ARG A 1 87 ? -1.981 -12.206 -15.898 1.00 90.25 87 ARG A C 1
ATOM 663 O O . ARG A 1 87 ? -2.453 -13.004 -16.702 1.00 90.25 87 ARG A O 1
ATOM 670 N N . HIS A 1 88 ? -1.512 -12.566 -14.711 1.00 86.81 88 HIS A N 1
ATOM 671 C CA . HIS A 1 88 ? -1.468 -13.948 -14.256 1.00 86.81 88 HIS A CA 1
ATOM 672 C C . HIS A 1 88 ? -2.708 -14.308 -13.438 1.00 86.81 88 HIS A C 1
ATOM 674 O O . HIS A 1 88 ? -3.245 -13.461 -12.731 1.00 86.81 88 HIS A O 1
ATOM 680 N N . ASP A 1 89 ? -3.120 -15.576 -13.500 1.00 84.19 89 ASP A N 1
ATOM 681 C CA . ASP A 1 89 ? -4.200 -16.134 -12.685 1.00 84.19 89 ASP A CA 1
ATOM 682 C C . ASP A 1 89 ? -3.656 -17.165 -11.675 1.00 84.19 89 ASP A C 1
ATOM 684 O O . ASP A 1 89 ? -2.834 -18.004 -12.055 1.00 84.19 89 ASP A O 1
ATOM 688 N N . PRO A 1 90 ? -4.101 -17.144 -10.402 1.00 83.06 90 PRO A N 1
ATOM 689 C CA . PRO A 1 90 ? -4.981 -16.137 -9.811 1.00 83.06 90 PRO A CA 1
ATOM 690 C C . PRO A 1 90 ? -4.291 -14.768 -9.709 1.00 83.06 90 PRO A C 1
ATOM 692 O O . PRO A 1 90 ? -3.155 -14.659 -9.247 1.00 83.06 90 PRO A O 1
ATOM 695 N N . LYS A 1 91 ? -5.000 -13.708 -10.115 1.00 84.12 91 LYS A N 1
ATOM 696 C CA . LYS A 1 91 ? -4.474 -12.336 -10.122 1.00 84.12 91 LYS A CA 1
ATOM 697 C C . LYS A 1 91 ? -4.060 -11.893 -8.720 1.00 84.12 91 LYS A C 1
ATOM 699 O O . LYS A 1 91 ? -4.965 -11.775 -7.910 1.00 84.12 91 LYS A O 1
ATOM 704 N N . PRO A 1 92 ? -2.798 -11.563 -8.403 1.00 87.31 92 PRO A N 1
ATOM 705 C CA . PRO A 1 92 ? -2.375 -11.131 -7.064 1.00 87.31 92 PRO A CA 1
ATOM 706 C C . PRO A 1 92 ? -2.995 -9.784 -6.638 1.00 87.31 92 PRO A C 1
ATOM 708 O O . PRO A 1 92 ? -3.424 -8.991 -7.479 1.00 87.31 92 PRO A O 1
ATOM 711 N N . VAL A 1 93 ? -3.080 -9.514 -5.321 1.00 88.75 93 VAL A N 1
ATOM 712 C CA . VAL A 1 93 ? -3.439 -8.167 -4.821 1.00 88.75 93 VAL A CA 1
ATOM 713 C C . VAL A 1 93 ? -2.155 -7.350 -4.806 1.00 88.75 93 VAL A C 1
ATOM 715 O O . VAL A 1 93 ? -1.284 -7.593 -3.976 1.00 88.75 93 VAL A O 1
ATOM 718 N N . VAL A 1 94 ? -2.028 -6.392 -5.719 1.00 90.62 94 VAL A N 1
ATOM 719 C CA . VAL A 1 94 ? -0.869 -5.493 -5.762 1.00 90.62 94 VAL A CA 1
ATOM 720 C C . VAL A 1 94 ? -1.200 -4.217 -4.993 1.00 90.62 94 VAL A C 1
ATOM 722 O O . VAL A 1 94 ? -2.187 -3.551 -5.300 1.00 90.62 94 VAL A O 1
ATOM 725 N N . ILE A 1 95 ? -0.373 -3.884 -4.001 1.00 91.50 95 ILE A N 1
ATOM 726 C CA . ILE A 1 95 ? -0.496 -2.669 -3.189 1.00 91.50 95 ILE A CA 1
ATOM 727 C C . ILE A 1 95 ? 0.662 -1.740 -3.557 1.00 91.50 95 ILE A C 1
ATOM 729 O O . ILE A 1 95 ? 1.825 -2.070 -3.334 1.00 91.50 95 ILE A O 1
ATOM 733 N N . GLU A 1 96 ? 0.346 -0.575 -4.116 1.00 90.56 96 GLU A N 1
ATOM 734 C CA . GLU A 1 96 ? 1.326 0.466 -4.435 1.00 90.56 96 GLU A CA 1
ATOM 735 C C . GLU A 1 96 ? 1.346 1.526 -3.339 1.00 90.56 96 GLU A C 1
ATOM 737 O O . GLU A 1 96 ? 0.307 2.092 -3.005 1.00 90.56 96 GLU A O 1
ATOM 742 N N . PHE A 1 97 ? 2.528 1.830 -2.809 1.00 89.31 97 PHE A N 1
ATOM 743 C CA . PHE A 1 97 ? 2.704 2.833 -1.765 1.00 89.31 97 PHE A CA 1
ATOM 744 C C . PHE A 1 97 ? 3.873 3.764 -2.103 1.00 89.31 97 PHE A C 1
ATOM 746 O O . PHE A 1 97 ? 5.010 3.313 -2.238 1.00 89.31 97 PHE A O 1
ATOM 753 N N . ASP A 1 98 ? 3.591 5.063 -2.222 1.00 85.88 98 ASP A N 1
ATOM 754 C CA . ASP A 1 98 ? 4.599 6.109 -2.414 1.00 85.88 98 ASP A CA 1
ATOM 755 C C . ASP A 1 98 ? 4.882 6.815 -1.084 1.00 85.88 98 ASP A C 1
ATOM 757 O O . ASP A 1 98 ? 4.066 7.587 -0.584 1.00 85.88 98 ASP A O 1
ATOM 761 N N . ALA A 1 99 ? 6.063 6.567 -0.520 1.00 81.00 99 ALA A N 1
ATOM 762 C CA . ALA A 1 99 ? 6.465 7.140 0.759 1.00 81.00 99 ALA A CA 1
ATOM 763 C C . ALA A 1 99 ? 6.616 8.674 0.733 1.00 81.00 99 ALA A C 1
ATOM 765 O O . ALA A 1 99 ? 6.451 9.305 1.776 1.00 81.00 99 ALA A O 1
ATOM 766 N N . TRP A 1 100 ? 6.904 9.280 -0.424 1.00 77.75 100 TRP A N 1
ATOM 767 C CA . TRP A 1 100 ? 7.090 10.732 -0.538 1.00 77.75 100 TRP A CA 1
ATOM 768 C C . TRP A 1 100 ? 5.762 11.478 -0.500 1.00 77.75 100 TRP A C 1
ATOM 770 O O . TRP A 1 100 ? 5.667 12.533 0.125 1.00 77.75 100 TRP A O 1
ATOM 780 N N . LEU A 1 101 ? 4.719 10.912 -1.115 1.00 71.31 101 LEU A N 1
ATOM 781 C CA . LEU A 1 101 ? 3.380 11.504 -1.117 1.00 71.31 101 LEU A CA 1
ATOM 782 C C . LEU A 1 101 ? 2.827 11.686 0.306 1.00 71.31 101 LEU A C 1
ATOM 784 O O . LEU A 1 101 ? 2.079 12.626 0.567 1.00 71.31 101 LEU A O 1
ATOM 788 N N . PHE A 1 102 ? 3.220 10.808 1.231 1.00 65.81 102 PHE A N 1
ATOM 789 C CA . PHE A 1 102 ? 2.759 10.819 2.621 1.00 65.81 102 PHE A CA 1
ATOM 790 C C . PHE A 1 102 ? 3.761 11.446 3.600 1.00 65.81 102 PHE A C 1
ATOM 792 O O . PHE A 1 102 ? 3.549 11.402 4.812 1.00 65.81 102 PHE A O 1
ATOM 799 N N . GLN A 1 103 ? 4.833 12.067 3.100 1.00 56.97 103 GLN A N 1
ATOM 800 C CA . GLN A 1 103 ? 5.843 12.750 3.904 1.00 56.97 103 GLN A CA 1
ATOM 801 C C . GLN A 1 103 ? 5.312 14.125 4.361 1.00 56.97 103 GLN A C 1
ATOM 803 O O . GLN A 1 103 ? 5.668 15.169 3.824 1.00 56.97 103 GLN A O 1
ATOM 808 N N . GLY A 1 104 ? 4.385 14.109 5.322 1.00 57.53 104 GLY A N 1
ATOM 809 C CA . GLY A 1 104 ? 3.703 15.302 5.844 1.00 57.53 104 GLY A CA 1
ATOM 810 C C . GLY A 1 104 ? 2.295 15.050 6.395 1.00 57.53 104 GLY A C 1
ATOM 811 O O . GLY A 1 104 ? 1.743 15.926 7.052 1.00 57.53 104 GLY A O 1
ATOM 812 N N . PHE A 1 105 ? 1.722 13.865 6.157 1.00 54.16 105 PHE A N 1
ATOM 813 C CA . PHE A 1 105 ? 0.565 13.389 6.912 1.00 54.16 105 PHE A CA 1
ATOM 814 C C . PHE A 1 105 ? 1.081 12.723 8.186 1.00 54.16 105 PHE A C 1
ATOM 816 O O . PHE A 1 105 ? 1.863 11.775 8.105 1.00 54.16 105 PHE A O 1
ATOM 823 N N . ASP A 1 106 ? 0.678 13.235 9.347 1.00 59.25 1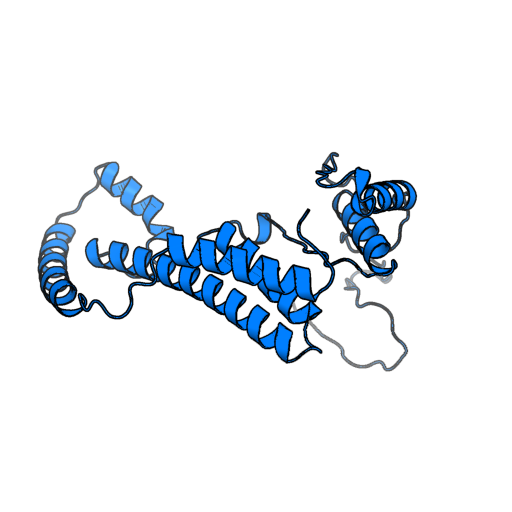06 ASP A N 1
ATOM 824 C CA . ASP A 1 106 ? 0.989 12.619 10.633 1.00 59.25 106 ASP A CA 1
ATOM 825 C C . ASP A 1 106 ? 0.570 11.136 10.611 1.00 59.25 106 ASP A C 1
ATOM 827 O O . ASP A 1 106 ? -0.604 10.793 10.475 1.00 59.25 106 ASP A O 1
ATOM 831 N N . ASP A 1 107 ? 1.591 10.280 10.712 1.00 68.81 107 ASP A N 1
ATOM 832 C CA . ASP A 1 107 ? 1.603 8.813 10.671 1.00 68.81 107 ASP A CA 1
ATOM 833 C C . ASP A 1 107 ? 1.604 8.123 9.284 1.00 68.81 107 ASP A C 1
ATOM 835 O O . ASP A 1 107 ? 0.593 7.630 8.773 1.00 68.81 107 ASP A O 1
ATOM 839 N N . SER A 1 108 ? 2.808 7.936 8.720 1.00 75.31 108 SER A N 1
ATOM 840 C CA . SER A 1 108 ? 3.052 7.098 7.531 1.00 75.31 108 SER A CA 1
ATOM 841 C C . SER A 1 108 ? 2.520 5.662 7.670 1.00 75.31 108 SER A C 1
ATOM 843 O O . SER A 1 108 ? 2.236 5.018 6.659 1.00 75.31 108 SER A O 1
ATOM 845 N N . LYS A 1 109 ? 2.362 5.141 8.899 1.00 79.94 109 LYS A N 1
ATOM 846 C CA . LYS A 1 109 ? 1.783 3.808 9.129 1.00 79.94 109 LYS A CA 1
ATOM 847 C C . LYS A 1 109 ? 0.282 3.819 8.875 1.00 79.94 109 LYS A C 1
ATOM 849 O O . LYS A 1 109 ? -0.214 2.918 8.207 1.00 79.94 109 LYS A O 1
ATOM 854 N N . ALA A 1 110 ? -0.429 4.843 9.346 1.00 80.56 110 ALA A N 1
ATOM 855 C CA . ALA A 1 110 ? -1.854 5.008 9.077 1.00 80.56 110 ALA A CA 1
ATOM 856 C C . ALA A 1 110 ? -2.125 5.215 7.578 1.00 80.56 110 ALA A C 1
ATOM 858 O O . ALA A 1 110 ? -3.078 4.642 7.050 1.00 80.56 110 ALA A O 1
ATOM 859 N N . ALA A 1 111 ? -1.257 5.957 6.880 1.00 83.06 111 ALA A N 1
ATOM 860 C CA . ALA A 1 111 ? -1.329 6.111 5.426 1.00 83.06 111 ALA A CA 1
ATOM 861 C C . ALA A 1 111 ? -1.147 4.770 4.692 1.00 83.06 111 ALA A C 1
ATOM 863 O O . ALA A 1 111 ? -1.943 4.425 3.822 1.00 83.06 111 ALA A O 1
ATOM 864 N N . LEU A 1 112 ? -0.149 3.969 5.083 1.00 86.75 112 LEU A N 1
ATOM 865 C CA . LEU A 1 112 ? 0.044 2.631 4.520 1.00 86.75 112 LEU A CA 1
ATOM 866 C C . LEU A 1 112 ? -1.171 1.727 4.779 1.00 86.75 112 LEU A C 1
ATOM 868 O O . LEU A 1 112 ? -1.648 1.058 3.864 1.00 86.75 112 LEU A O 1
ATOM 872 N N . MET A 1 113 ? -1.691 1.720 6.009 1.00 88.00 113 MET A N 1
ATOM 873 C CA . MET A 1 113 ? -2.864 0.920 6.376 1.00 88.00 113 MET A CA 1
ATOM 874 C C . MET A 1 113 ? -4.121 1.344 5.605 1.00 88.00 113 MET A C 1
ATOM 876 O O . MET A 1 113 ? -4.930 0.490 5.252 1.00 88.00 113 MET A O 1
ATOM 880 N N . GLU A 1 114 ? -4.284 2.636 5.314 1.00 87.19 114 GLU A N 1
ATOM 881 C CA . GLU A 1 114 ? -5.382 3.150 4.490 1.00 87.19 114 GLU A CA 1
ATOM 882 C C . GLU A 1 114 ? -5.266 2.670 3.046 1.00 87.19 114 GLU A C 1
ATOM 884 O O . GLU A 1 114 ? -6.230 2.134 2.508 1.00 87.19 114 GLU A O 1
ATOM 889 N N . VAL A 1 115 ? -4.079 2.774 2.445 1.00 90.06 115 VAL A N 1
ATOM 890 C CA . VAL A 1 115 ? -3.837 2.279 1.083 1.00 90.06 115 VAL A CA 1
ATOM 891 C C . VAL A 1 115 ? -4.107 0.774 0.988 1.00 90.06 115 VAL A C 1
ATOM 893 O O . VAL A 1 115 ? -4.724 0.315 0.023 1.00 90.06 115 VAL A O 1
ATOM 896 N N . VAL A 1 116 ? -3.700 -0.000 2.000 1.00 91.31 116 VAL A N 1
ATOM 897 C CA . VAL A 1 116 ? -3.999 -1.439 2.093 1.00 91.31 116 VAL A CA 1
ATOM 898 C C . VAL A 1 116 ? -5.511 -1.672 2.161 1.00 91.31 116 VAL A C 1
ATOM 900 O O . VAL A 1 116 ? -6.040 -2.465 1.382 1.00 91.31 116 VAL A O 1
ATOM 903 N N . ALA A 1 117 ? -6.219 -0.970 3.050 1.00 91.12 117 ALA A N 1
ATOM 904 C CA . ALA A 1 117 ? -7.660 -1.129 3.225 1.00 91.12 117 ALA A CA 1
ATOM 905 C C . ALA A 1 117 ? -8.449 -0.741 1.961 1.00 91.12 117 ALA A C 1
ATOM 907 O O . ALA A 1 117 ? -9.314 -1.498 1.524 1.00 91.12 117 ALA A O 1
ATOM 908 N N . ASP A 1 118 ? -8.108 0.379 1.322 1.00 91.62 118 ASP A N 1
ATOM 909 C CA . ASP A 1 118 ? -8.722 0.827 0.069 1.00 91.62 118 ASP A CA 1
ATOM 910 C C . ASP A 1 118 ? -8.485 -0.163 -1.074 1.00 91.62 118 ASP A C 1
ATOM 912 O O . ASP A 1 118 ? -9.388 -0.438 -1.871 1.00 91.62 118 ASP A O 1
ATOM 916 N N . THR A 1 119 ? -7.275 -0.723 -1.157 1.00 91.88 119 THR A N 1
ATOM 917 C CA . THR A 1 119 ? -6.940 -1.734 -2.167 1.00 91.88 119 THR A CA 1
ATOM 918 C C . THR A 1 119 ? -7.753 -3.007 -1.948 1.00 91.88 119 THR A C 1
ATOM 920 O O . THR A 1 119 ? -8.310 -3.543 -2.908 1.00 91.88 119 THR A O 1
ATOM 923 N N . LEU A 1 120 ? -7.901 -3.452 -0.695 1.00 90.88 120 LEU A N 1
ATOM 924 C CA . LEU A 1 120 ? -8.745 -4.597 -0.358 1.00 90.88 120 LEU A CA 1
ATOM 925 C C . LEU A 1 120 ? -10.214 -4.344 -0.693 1.00 90.88 120 LEU A C 1
ATOM 927 O O . LEU A 1 120 ? -10.810 -5.175 -1.368 1.00 90.88 120 LEU A O 1
ATOM 931 N N . ILE A 1 121 ? -10.781 -3.191 -0.314 1.00 91.56 121 ILE A N 1
ATOM 932 C CA . ILE A 1 121 ? -12.174 -2.825 -0.636 1.00 91.56 121 ILE A CA 1
ATOM 933 C C . ILE A 1 121 ? -12.423 -2.897 -2.147 1.00 91.56 121 ILE A C 1
ATOM 935 O O . ILE A 1 121 ? -13.464 -3.384 -2.582 1.00 91.56 121 ILE A O 1
ATOM 939 N N . ARG A 1 122 ? -11.468 -2.435 -2.964 1.00 90.69 122 ARG A N 1
ATOM 940 C CA . ARG A 1 122 ? -11.566 -2.518 -4.429 1.00 90.69 122 ARG A CA 1
ATOM 941 C C . ARG A 1 122 ? -11.465 -3.951 -4.944 1.00 90.69 122 ARG A C 1
ATOM 943 O O . ARG A 1 122 ? -12.137 -4.269 -5.923 1.00 90.69 122 ARG A O 1
ATOM 950 N N . ALA A 1 123 ? -10.640 -4.787 -4.316 1.00 87.25 123 ALA A N 1
ATOM 951 C CA . ALA A 1 123 ? -10.459 -6.186 -4.694 1.00 87.25 123 ALA A CA 1
ATOM 952 C C . ALA A 1 123 ? -11.693 -7.045 -4.375 1.00 87.25 123 ALA A C 1
ATOM 954 O O . ALA A 1 123 ? -12.017 -7.936 -5.151 1.00 87.25 123 ALA A O 1
ATOM 955 N N . VAL A 1 124 ? -12.399 -6.747 -3.279 1.00 89.12 124 VAL A N 1
ATOM 956 C CA . VAL A 1 124 ? -13.585 -7.499 -2.822 1.00 89.12 124 VAL A CA 1
ATOM 957 C C . VAL A 1 124 ? -14.910 -6.825 -3.177 1.00 89.12 124 VAL A C 1
ATOM 959 O O . VAL A 1 124 ? -15.951 -7.192 -2.646 1.00 89.12 124 VAL A O 1
ATOM 962 N N . LYS A 1 125 ? -14.898 -5.811 -4.050 1.00 87.88 125 LYS A N 1
ATOM 963 C CA . LYS A 1 125 ? -16.070 -4.957 -4.319 1.00 87.88 125 LYS A CA 1
ATOM 964 C C . LYS A 1 125 ? -17.326 -5.727 -4.765 1.00 87.88 125 LYS A C 1
ATOM 966 O O . LYS A 1 125 ? -18.425 -5.213 -4.597 1.00 87.88 125 LYS A O 1
ATOM 971 N N . ASP A 1 126 ? -17.135 -6.902 -5.365 1.00 87.06 126 ASP A N 1
ATOM 972 C CA . ASP A 1 126 ? -18.187 -7.744 -5.941 1.00 87.06 126 ASP A CA 1
ATOM 973 C C . ASP A 1 126 ? -18.633 -8.870 -4.975 1.00 87.06 126 ASP A C 1
ATOM 975 O O . ASP A 1 126 ? -19.521 -9.649 -5.311 1.00 87.06 126 ASP A O 1
ATOM 979 N N . ASP A 1 127 ? -18.040 -8.953 -3.776 1.00 87.12 127 ASP A N 1
ATOM 980 C CA . ASP A 1 127 ? -18.390 -9.896 -2.708 1.00 87.12 127 ASP A CA 1
ATOM 981 C C . ASP A 1 127 ? -18.898 -9.123 -1.480 1.00 87.12 127 ASP A C 1
ATOM 983 O O . ASP A 1 127 ? -18.121 -8.555 -0.708 1.00 87.12 127 ASP A O 1
ATOM 987 N N . ASP A 1 128 ? -20.220 -9.094 -1.292 1.00 85.44 128 ASP A N 1
ATOM 988 C CA . ASP A 1 128 ? -20.873 -8.342 -0.212 1.00 85.44 128 ASP A CA 1
ATOM 989 C C . ASP A 1 128 ? -20.420 -8.779 1.195 1.00 85.44 128 ASP A C 1
ATOM 991 O O . ASP A 1 128 ? -20.375 -7.955 2.118 1.00 85.44 128 ASP A O 1
ATOM 995 N N . GLY A 1 129 ? -20.062 -10.057 1.371 1.00 85.25 129 GLY A N 1
ATOM 996 C CA . GLY A 1 129 ? -19.588 -10.598 2.645 1.00 85.25 129 GLY A CA 1
ATOM 997 C C . GLY A 1 129 ? -18.200 -10.065 2.994 1.00 85.25 129 GLY A C 1
ATOM 998 O O . GLY A 1 129 ? -17.987 -9.515 4.081 1.00 85.25 129 GLY A O 1
ATOM 999 N N . LEU A 1 130 ? -17.273 -10.153 2.040 1.00 85.75 130 LEU A N 1
ATOM 1000 C CA . LEU A 1 130 ? -15.907 -9.649 2.185 1.00 85.75 130 LEU A CA 1
ATOM 1001 C C . LEU A 1 130 ? -15.838 -8.124 2.238 1.00 85.75 130 LEU A C 1
ATOM 1003 O O . LEU A 1 130 ? -15.035 -7.553 2.980 1.00 85.75 130 LEU A O 1
ATOM 1007 N N . LEU A 1 131 ? -16.714 -7.444 1.503 1.00 89.19 131 LEU A N 1
ATOM 1008 C CA . LEU A 1 131 ? -16.811 -5.990 1.485 1.00 89.19 131 LEU A CA 1
ATOM 1009 C C . LEU A 1 131 ? -17.156 -5.426 2.867 1.00 89.19 131 LEU A C 1
ATOM 1011 O O . LEU A 1 131 ? -16.600 -4.399 3.270 1.00 89.19 131 LEU A O 1
ATOM 1015 N N . GLY A 1 132 ? -18.020 -6.107 3.626 1.00 87.31 132 GLY A N 1
ATOM 1016 C CA . GLY A 1 132 ? -18.311 -5.754 5.016 1.00 87.31 132 GLY A CA 1
ATOM 1017 C C . GLY A 1 132 ? -17.061 -5.789 5.902 1.00 87.31 132 GLY A C 1
ATOM 1018 O O . GLY A 1 132 ? -16.796 -4.833 6.637 1.00 87.31 132 GLY A O 1
ATOM 1019 N N . LYS A 1 133 ? -16.251 -6.848 5.780 1.00 86.75 133 LYS A N 1
ATOM 1020 C CA . LYS A 1 133 ? -14.997 -7.009 6.534 1.00 86.75 133 LYS A CA 1
ATOM 1021 C C . LYS A 1 133 ? -13.947 -5.975 6.132 1.00 86.75 133 LYS A C 1
ATOM 1023 O O . LYS A 1 133 ? -13.353 -5.337 6.997 1.00 86.75 133 LYS A O 1
ATOM 1028 N N . ALA A 1 134 ? -13.773 -5.727 4.835 1.00 89.00 134 ALA A N 1
ATOM 1029 C CA . ALA A 1 134 ? -12.830 -4.725 4.340 1.00 89.00 134 ALA A CA 1
ATOM 1030 C C . ALA A 1 134 ? -13.194 -3.300 4.808 1.00 89.00 134 ALA A C 1
ATOM 1032 O O . ALA A 1 134 ? -12.319 -2.519 5.187 1.00 89.00 134 ALA A O 1
ATOM 1033 N N . LYS A 1 135 ? -14.491 -2.965 4.878 1.00 89.69 135 LYS A N 1
ATOM 1034 C CA . LYS A 1 135 ? -14.959 -1.697 5.467 1.00 89.69 135 LYS A CA 1
ATOM 1035 C C . LYS A 1 135 ? -14.717 -1.617 6.973 1.00 89.69 135 LYS A C 1
ATOM 1037 O O . LYS A 1 135 ? -14.375 -0.542 7.468 1.00 89.69 135 LYS A O 1
ATOM 1042 N N . ALA A 1 136 ? -14.887 -2.720 7.703 1.00 88.12 136 ALA A N 1
ATOM 1043 C CA . ALA A 1 136 ? -14.571 -2.772 9.130 1.00 88.12 136 ALA A CA 1
ATOM 1044 C C . ALA A 1 136 ? -13.076 -2.507 9.375 1.00 88.12 136 ALA A C 1
ATOM 1046 O O . ALA A 1 136 ? -12.736 -1.665 10.210 1.00 88.12 136 ALA A O 1
ATOM 1047 N N . LEU A 1 137 ? -12.207 -3.118 8.564 1.00 88.25 137 LEU A N 1
ATOM 1048 C CA . LEU A 1 137 ? -10.765 -2.881 8.577 1.00 88.25 137 LEU A CA 1
ATOM 1049 C C . LEU A 1 137 ? -10.437 -1.393 8.345 1.00 88.25 137 LEU A C 1
ATOM 1051 O O . LEU A 1 137 ? -9.719 -0.783 9.138 1.00 88.25 137 LEU A O 1
ATOM 1055 N N . ALA A 1 138 ? -11.026 -0.773 7.314 1.00 88.50 138 ALA A N 1
ATOM 1056 C CA . ALA A 1 138 ? -10.850 0.654 7.020 1.00 88.50 138 ALA A CA 1
ATOM 1057 C C . ALA A 1 138 ? -11.333 1.565 8.165 1.00 88.50 138 ALA A C 1
ATOM 1059 O O . ALA A 1 138 ? -10.690 2.563 8.500 1.00 88.50 138 ALA A O 1
ATOM 1060 N N . ALA A 1 139 ? -12.440 1.211 8.827 1.00 88.12 139 ALA A N 1
ATOM 1061 C CA . ALA A 1 139 ? -12.950 1.960 9.973 1.00 88.12 139 ALA A CA 1
ATOM 1062 C C . ALA A 1 139 ? -11.966 1.966 11.158 1.00 88.12 139 ALA A C 1
ATOM 1064 O O . ALA A 1 139 ? -11.885 2.963 11.880 1.00 88.12 139 ALA A O 1
ATOM 1065 N N . ARG A 1 140 ? -11.182 0.896 11.346 1.00 87.00 140 ARG A N 1
ATOM 1066 C CA . ARG A 1 140 ? -10.127 0.844 12.373 1.00 87.00 140 ARG A CA 1
ATOM 1067 C C . ARG A 1 140 ? -8.959 1.769 12.043 1.00 87.00 140 ARG A C 1
ATOM 1069 O O . ARG A 1 140 ? -8.455 2.443 12.936 1.00 87.00 140 ARG A O 1
ATOM 1076 N N . VAL A 1 141 ? -8.571 1.873 10.773 1.00 85.81 141 VAL A N 1
ATOM 1077 C CA . VAL A 1 141 ? -7.543 2.837 10.339 1.00 85.81 141 VAL A CA 1
ATOM 1078 C C . VAL A 1 141 ? -7.993 4.272 10.628 1.00 85.81 141 VAL A C 1
ATOM 1080 O O . VAL A 1 141 ? -7.243 5.056 11.211 1.00 85.81 141 VAL A O 1
ATOM 1083 N N . ASN A 1 142 ? -9.255 4.591 10.326 1.00 84.00 142 ASN A N 1
ATOM 1084 C CA . ASN A 1 142 ? -9.842 5.894 10.648 1.00 84.00 142 ASN A CA 1
ATOM 1085 C C . ASN A 1 142 ? -9.890 6.172 12.155 1.00 84.00 142 ASN A C 1
ATOM 1087 O O . ASN A 1 142 ? -9.706 7.315 12.567 1.00 84.00 142 ASN A O 1
ATOM 1091 N N . TYR A 1 143 ? -10.091 5.143 12.984 1.00 83.75 143 TYR A N 1
ATOM 1092 C CA . TYR A 1 143 ? -10.020 5.279 14.437 1.00 83.75 143 TYR A CA 1
ATOM 1093 C C . TYR A 1 143 ? -8.620 5.696 14.906 1.00 83.75 143 TYR A C 1
ATOM 1095 O O . TYR A 1 143 ? -8.515 6.634 15.691 1.00 83.75 143 TYR A O 1
ATOM 1103 N N . PHE A 1 144 ? -7.552 5.068 14.399 1.00 80.50 144 PHE A N 1
ATOM 1104 C CA . PHE A 1 144 ? -6.177 5.461 14.739 1.00 80.50 144 PHE A CA 1
ATOM 1105 C C . PHE A 1 144 ? -5.852 6.889 14.296 1.00 80.50 144 PHE A C 1
ATOM 1107 O O . PHE A 1 144 ? -5.291 7.655 15.078 1.00 80.50 144 PHE A O 1
ATOM 1114 N N . ARG A 1 145 ? -6.279 7.279 13.090 1.00 79.00 145 ARG A N 1
ATOM 1115 C CA . ARG A 1 145 ? -6.122 8.651 12.591 1.00 79.00 145 ARG A CA 1
ATOM 1116 C C . ARG A 1 145 ? -6.854 9.665 13.469 1.00 79.00 145 ARG A C 1
ATOM 1118 O O . ARG A 1 145 ? -6.275 10.671 13.863 1.00 79.00 145 ARG A O 1
ATOM 1125 N N . ALA A 1 146 ? -8.111 9.386 13.812 1.00 80.06 146 ALA A N 1
ATOM 1126 C CA . ALA A 1 146 ? -8.901 10.247 14.686 1.00 80.06 146 ALA A CA 1
ATOM 1127 C C . ALA A 1 146 ? -8.299 10.343 16.095 1.00 80.06 146 ALA A C 1
ATOM 1129 O O . ALA A 1 146 ? -8.319 11.417 16.690 1.00 80.06 146 ALA A O 1
ATOM 1130 N N . LEU A 1 147 ? -7.734 9.247 16.612 1.00 80.69 147 LEU A N 1
ATOM 1131 C CA . LEU A 1 147 ? -7.008 9.234 17.881 1.00 80.69 147 LEU A CA 1
ATOM 1132 C C . LEU A 1 147 ? -5.768 10.129 17.844 1.00 80.69 147 LEU A C 1
ATOM 1134 O O . LEU A 1 147 ? -5.571 10.890 18.786 1.00 80.69 147 LEU A O 1
ATOM 1138 N N . GLY A 1 148 ? -4.964 10.054 16.777 1.00 75.12 148 GLY A N 1
ATOM 1139 C CA . GLY A 1 148 ? -3.795 10.918 16.583 1.00 75.12 148 GLY A CA 1
ATOM 1140 C C . GLY A 1 148 ? -4.185 12.395 16.588 1.00 75.12 148 GLY A C 1
ATOM 1141 O O . GLY A 1 148 ? -3.736 13.146 17.447 1.00 75.12 148 GLY A O 1
ATOM 1142 N N . VAL A 1 149 ? -5.152 12.774 15.744 1.00 74.31 149 VAL A N 1
ATOM 1143 C CA . VAL A 1 149 ? -5.662 14.156 15.679 1.00 74.31 149 VAL A CA 1
ATOM 1144 C C . VAL A 1 149 ? -6.238 14.618 17.021 1.00 74.31 149 VAL A C 1
ATOM 1146 O O . VAL A 1 149 ? -6.017 15.755 17.431 1.00 74.31 149 VAL A O 1
ATOM 1149 N N . ALA A 1 150 ? -6.977 13.757 17.726 1.00 74.88 150 ALA A N 1
ATOM 1150 C CA . ALA A 1 150 ? -7.533 14.087 19.035 1.00 74.88 150 ALA A CA 1
ATOM 1151 C C . ALA A 1 150 ? -6.444 14.257 20.106 1.00 74.88 150 ALA A C 1
ATOM 1153 O O . ALA A 1 150 ? -6.581 15.119 20.974 1.00 74.88 150 ALA A O 1
ATOM 1154 N N . ALA A 1 151 ? -5.370 13.466 20.049 1.00 74.44 151 ALA A N 1
ATOM 1155 C CA . ALA A 1 151 ? -4.223 13.606 20.936 1.00 74.44 151 ALA A CA 1
ATOM 1156 C C . ALA A 1 151 ? -3.472 14.917 20.666 1.00 74.44 151 ALA A C 1
ATOM 1158 O O . ALA A 1 151 ? -3.234 15.671 21.608 1.00 74.44 151 ALA A O 1
ATOM 1159 N N . ASP A 1 152 ? -3.192 15.240 19.402 1.00 66.00 152 ASP A N 1
ATOM 1160 C CA . ASP A 1 152 ? -2.536 16.494 19.010 1.00 66.00 152 ASP A CA 1
ATOM 1161 C C . ASP A 1 152 ? -3.376 17.713 19.393 1.00 66.00 152 ASP A C 1
ATOM 1163 O O . ASP A 1 152 ? -2.865 18.698 19.928 1.00 66.00 152 ASP A O 1
ATOM 1167 N N . PHE A 1 153 ? -4.692 17.624 19.193 1.00 70.88 153 PHE A N 1
ATOM 1168 C CA . PHE A 1 153 ? -5.642 18.631 19.647 1.00 70.88 153 PHE A CA 1
ATOM 1169 C C . PHE A 1 153 ? -5.645 18.764 21.174 1.00 70.88 153 PHE A C 1
ATOM 1171 O O . PHE A 1 153 ? -5.612 19.877 21.693 1.00 70.88 153 PHE A O 1
ATOM 1178 N N . GLY A 1 154 ? -5.668 17.644 21.904 1.00 71.38 154 GLY A N 1
ATOM 1179 C CA . GLY A 1 154 ? -5.653 17.623 23.366 1.00 71.38 154 GLY A CA 1
ATOM 1180 C C . GLY A 1 154 ? -4.378 18.233 23.947 1.00 71.38 154 GLY A C 1
ATOM 1181 O O . GLY A 1 154 ? -4.454 19.023 24.887 1.00 71.38 154 GLY A O 1
ATOM 1182 N N . ILE A 1 155 ? -3.224 17.926 23.351 1.00 70.44 155 ILE A N 1
ATOM 1183 C CA . ILE A 1 155 ? -1.930 18.520 23.700 1.00 70.44 155 ILE A CA 1
ATOM 1184 C C . ILE A 1 155 ? -1.922 20.014 23.356 1.00 70.44 155 ILE A C 1
ATOM 1186 O O . ILE A 1 155 ? -1.567 20.825 24.207 1.00 70.44 155 ILE A O 1
ATOM 1190 N N . GLY A 1 156 ? -2.365 20.401 22.156 1.00 67.56 156 GLY A N 1
ATOM 1191 C CA . GLY A 1 156 ? -2.437 21.801 21.732 1.00 67.56 156 GLY A CA 1
ATOM 1192 C C . GLY A 1 156 ? -3.312 22.646 22.656 1.00 67.56 156 GLY A C 1
ATOM 1193 O O . GLY A 1 156 ? -2.858 23.659 23.176 1.00 67.56 156 GLY A O 1
ATOM 1194 N N . MET A 1 157 ? -4.522 22.179 22.965 1.00 70.81 157 MET A N 1
ATOM 1195 C CA . MET A 1 157 ? -5.438 22.850 23.892 1.00 70.81 157 MET A CA 1
ATOM 1196 C C . MET A 1 157 ? -4.887 22.921 25.321 1.00 70.81 157 MET A C 1
ATOM 1198 O O . MET A 1 157 ? -5.022 23.957 25.968 1.00 70.81 157 MET A O 1
ATOM 1202 N N . ALA A 1 158 ? -4.247 21.854 25.816 1.00 68.62 158 ALA A N 1
ATOM 1203 C CA . ALA A 1 158 ? -3.609 21.860 27.135 1.00 68.62 158 ALA A CA 1
ATOM 1204 C C . ALA A 1 158 ? -2.433 22.849 27.213 1.00 68.62 158 ALA A C 1
ATOM 1206 O O . ALA A 1 158 ? -2.185 23.426 28.269 1.00 68.62 158 ALA A O 1
ATOM 1207 N N . LEU A 1 159 ? -1.735 23.067 26.097 1.00 71.75 159 LEU A N 1
ATOM 1208 C CA . LEU A 1 159 ? -0.617 24.004 25.978 1.00 71.75 159 LEU A CA 1
ATOM 1209 C C . LEU A 1 159 ? -1.041 25.402 25.487 1.00 71.75 159 LEU A C 1
ATOM 1211 O O . LEU A 1 159 ? -0.178 26.240 25.237 1.00 71.75 159 LEU A O 1
ATOM 1215 N N . GLY A 1 160 ? -2.344 25.674 25.340 1.00 59.88 160 GLY A N 1
ATOM 1216 C CA . GLY A 1 160 ? -2.860 26.964 24.862 1.00 59.88 160 GLY A CA 1
ATOM 1217 C C . GLY A 1 160 ? -2.562 27.272 23.390 1.00 59.88 160 GLY A C 1
ATOM 1218 O O . GLY A 1 160 ? -2.718 28.412 22.957 1.00 59.88 160 GLY A O 1
ATOM 1219 N N . VAL A 1 161 ? -2.135 26.275 22.613 1.00 61.66 161 VAL A N 1
ATOM 1220 C CA . VAL A 1 161 ? -1.806 26.395 21.192 1.00 61.66 161 VAL A CA 1
ATOM 1221 C C . VAL A 1 161 ? -3.059 26.123 20.350 1.00 61.66 161 VAL A C 1
ATOM 1223 O O . VAL A 1 161 ? -3.623 25.028 20.432 1.00 61.66 161 VAL A O 1
ATOM 1226 N N . PRO A 1 162 ? -3.502 27.077 19.507 1.00 51.03 162 PRO A N 1
ATOM 1227 C CA . PRO A 1 162 ? -4.659 26.886 18.644 1.00 51.03 162 PRO A CA 1
ATOM 1228 C C . PRO A 1 162 ? -4.503 25.680 17.700 1.00 51.03 162 PRO A C 1
ATOM 1230 O O . PRO A 1 162 ? -3.409 25.441 17.169 1.00 51.03 162 PRO A O 1
ATOM 1233 N N . PRO A 1 163 ? -5.594 24.946 17.422 1.00 47.41 163 PRO A N 1
ATOM 1234 C CA . PRO A 1 163 ? -5.576 23.829 16.484 1.00 47.41 163 PRO A CA 1
ATOM 1235 C C . PRO A 1 163 ? -5.126 24.286 15.089 1.00 47.41 163 PRO A C 1
ATOM 1237 O O . PRO A 1 163 ? -5.631 25.268 14.549 1.00 47.41 163 PRO A O 1
ATOM 1240 N N . GLY A 1 164 ? -4.153 23.574 14.512 1.00 49.91 164 GLY A N 1
ATOM 1241 C CA . GLY A 1 164 ? -3.549 23.896 13.212 1.00 49.91 164 GLY A CA 1
ATOM 1242 C C . GLY A 1 164 ? -2.299 24.785 13.271 1.00 49.91 164 GLY A C 1
ATOM 1243 O O . GLY A 1 164 ? -1.671 24.994 12.235 1.00 49.91 164 GLY A O 1
ATOM 1244 N N . LEU A 1 165 ? -1.900 25.275 14.454 1.00 46.19 165 LEU A N 1
ATOM 1245 C CA . LEU A 1 165 ? -0.660 26.043 14.623 1.00 46.19 165 LEU A CA 1
ATOM 1246 C C . LEU A 1 165 ? 0.548 25.171 15.002 1.00 46.19 165 LEU A C 1
ATOM 1248 O O . LEU A 1 165 ? 1.674 25.612 14.807 1.00 46.19 165 LEU A O 1
ATOM 1252 N N . LEU A 1 166 ? 0.357 23.931 15.470 1.00 52.34 166 LEU A N 1
ATOM 1253 C CA . LEU A 1 166 ? 1.455 23.047 15.904 1.00 52.34 166 LEU A CA 1
ATOM 1254 C C . LEU A 1 166 ? 2.466 22.720 14.793 1.00 52.34 166 LEU A C 1
ATOM 1256 O O . LEU A 1 166 ? 3.664 22.680 15.055 1.00 52.34 166 LEU A O 1
ATOM 1260 N N . THR A 1 167 ? 2.023 22.617 13.539 1.00 51.56 167 THR A N 1
ATOM 1261 C CA . THR A 1 167 ? 2.917 22.423 12.382 1.00 51.56 167 THR A CA 1
ATOM 1262 C C . THR A 1 167 ? 3.798 23.644 12.087 1.00 51.56 167 THR A C 1
ATOM 1264 O O . THR A 1 167 ? 4.864 23.501 11.499 1.00 51.56 167 THR A O 1
ATOM 1267 N N . LYS A 1 168 ? 3.399 24.842 12.538 1.00 42.31 168 LYS A N 1
ATOM 1268 C CA . LYS A 1 168 ? 4.197 26.084 12.497 1.00 42.31 168 LYS A CA 1
ATOM 1269 C C . LYS A 1 168 ? 4.841 26.432 13.845 1.00 42.31 168 LYS A C 1
ATOM 1271 O O . LYS A 1 168 ? 5.694 27.312 13.912 1.00 42.31 168 LYS A O 1
ATOM 1276 N N . ALA A 1 169 ? 4.446 25.755 14.924 1.00 43.56 169 ALA A N 1
ATOM 1277 C CA . ALA A 1 169 ? 4.929 26.016 16.274 1.00 43.56 169 ALA A CA 1
ATOM 1278 C C . ALA A 1 169 ? 6.317 25.424 16.535 1.00 43.56 169 ALA A C 1
ATOM 1280 O O . ALA A 1 169 ? 6.927 25.799 17.529 1.00 43.56 169 ALA A O 1
ATOM 1281 N N . GLY A 1 170 ? 6.851 24.569 15.655 1.00 50.41 170 GLY A N 1
ATOM 1282 C CA . GLY A 1 170 ? 8.255 24.146 15.727 1.00 50.41 170 GLY A CA 1
ATOM 1283 C C . GLY A 1 170 ? 9.215 25.343 15.794 1.00 50.41 170 GLY A C 1
ATOM 1284 O O . GLY A 1 170 ? 10.084 25.389 16.664 1.00 50.41 170 GLY A O 1
ATOM 1285 N N . ASP A 1 171 ? 8.969 26.375 14.981 1.00 45.50 171 ASP A N 1
ATOM 1286 C CA . ASP A 1 171 ? 9.769 27.606 14.969 1.00 45.50 171 ASP A CA 1
ATOM 1287 C C . ASP A 1 171 ? 9.488 28.505 16.190 1.00 45.50 171 ASP A C 1
ATOM 1289 O O . ASP A 1 171 ? 10.400 29.112 16.754 1.00 45.50 171 ASP A O 1
ATOM 1293 N N . ALA A 1 172 ? 8.236 28.558 16.658 1.00 45.88 172 ALA A N 1
ATOM 1294 C CA . ALA A 1 172 ? 7.840 29.376 17.808 1.00 45.88 172 ALA A CA 1
ATOM 1295 C C . ALA A 1 172 ? 8.321 28.786 19.150 1.00 45.88 172 ALA A C 1
ATOM 1297 O O . ALA A 1 172 ? 8.830 29.510 20.005 1.00 45.88 172 ALA A O 1
ATOM 1298 N N . ILE A 1 173 ? 8.244 27.466 19.325 1.00 49.53 173 ILE A N 1
ATOM 1299 C CA . ILE A 1 173 ? 8.774 26.753 20.495 1.00 49.53 173 ILE A CA 1
ATOM 1300 C C . ILE A 1 173 ? 10.305 26.820 20.499 1.00 49.53 173 ILE A C 1
ATOM 1302 O O . ILE A 1 173 ? 10.893 27.057 21.553 1.00 49.53 173 ILE A O 1
ATOM 1306 N N . SER A 1 174 ? 10.955 26.715 19.332 1.00 45.75 174 SER A N 1
ATOM 1307 C CA . SER A 1 174 ? 12.394 26.981 19.209 1.00 45.75 174 SER A CA 1
ATOM 1308 C C . SER A 1 174 ? 12.743 28.396 19.680 1.00 45.75 174 SER A C 1
ATOM 1310 O O . SER A 1 174 ? 13.755 28.578 20.353 1.00 45.75 174 SER A O 1
ATOM 1312 N N . SER A 1 175 ? 11.905 29.394 19.378 1.00 47.88 175 SER A N 1
ATOM 1313 C CA . SER A 1 175 ? 12.134 30.773 19.821 1.00 47.88 175 SER A CA 1
ATOM 1314 C C . SER A 1 175 ? 11.920 30.972 21.334 1.00 47.88 175 SER A C 1
ATOM 1316 O O . SER A 1 175 ? 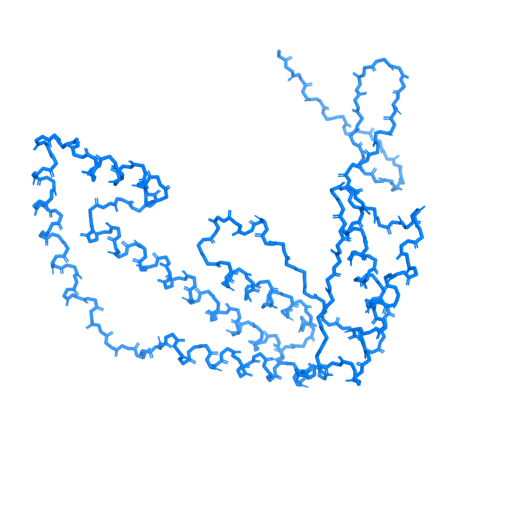12.725 31.642 21.984 1.00 47.88 175 SER A O 1
ATOM 1318 N N . LEU A 1 176 ? 10.936 30.287 21.929 1.00 48.47 176 LEU A N 1
ATOM 1319 C CA . LEU A 1 176 ? 10.693 30.272 23.378 1.00 48.47 176 LEU A CA 1
ATOM 1320 C C . LEU A 1 176 ? 11.824 29.580 24.154 1.00 48.47 176 LEU A C 1
ATOM 1322 O O . LEU A 1 176 ? 12.293 30.114 25.156 1.00 48.47 176 LEU A O 1
ATOM 1326 N N . VAL A 1 177 ? 12.317 28.437 23.663 1.00 48.97 177 VAL A N 1
ATOM 1327 C CA . VAL A 1 177 ? 13.501 27.755 24.221 1.00 48.97 177 VAL A CA 1
ATOM 1328 C C . VAL A 1 177 ? 14.766 28.595 24.019 1.00 48.97 177 VAL A C 1
ATOM 1330 O O . VAL A 1 177 ? 15.647 28.587 24.877 1.00 48.97 177 VAL A O 1
ATOM 1333 N N . SER A 1 178 ? 14.845 29.378 22.936 1.00 46.22 178 SER A N 1
ATOM 1334 C CA . SER A 1 178 ? 15.944 30.327 22.710 1.00 46.22 178 SER A CA 1
ATOM 1335 C C . SER A 1 178 ? 15.890 31.584 23.597 1.00 46.22 178 SER A C 1
ATOM 1337 O O . SER A 1 178 ? 16.835 32.370 23.583 1.00 46.22 178 SER A O 1
ATOM 1339 N N . GLY A 1 179 ? 14.834 31.757 24.407 1.00 35.91 179 GLY A N 1
ATOM 1340 C CA . GLY A 1 179 ? 14.785 32.735 25.500 1.00 35.91 179 GLY A CA 1
ATOM 1341 C C . GLY A 1 179 ? 14.200 34.114 25.171 1.00 35.91 179 GLY A C 1
ATOM 1342 O O . GLY A 1 179 ? 14.451 35.059 25.917 1.00 35.91 179 GLY A O 1
ATOM 1343 N N . SER A 1 180 ? 13.418 34.275 24.099 1.00 50.31 180 SER A N 1
ATOM 1344 C CA . SER A 1 180 ? 12.798 35.561 23.729 1.00 50.31 180 SER A CA 1
ATOM 1345 C C . SER A 1 180 ? 11.326 35.667 24.173 1.00 50.31 180 SER A C 1
ATOM 1347 O O . SER A 1 180 ? 10.413 35.529 23.366 1.00 50.31 180 SER A O 1
ATOM 1349 N N . VAL A 1 181 ? 11.069 35.940 25.459 1.00 43.62 181 VAL A N 1
ATOM 1350 C CA . VAL A 1 181 ? 9.695 36.054 26.015 1.00 43.62 181 VAL A CA 1
ATOM 1351 C C . VAL A 1 181 ? 9.299 37.518 26.277 1.00 43.62 181 VAL A C 1
ATOM 1353 O O . VAL A 1 181 ? 10.087 38.275 26.847 1.00 43.62 181 VAL A O 1
ATOM 1356 N N . LYS A 1 182 ? 8.074 37.919 25.888 1.00 47.56 182 LYS A N 1
ATOM 1357 C CA . LYS A 1 182 ? 7.454 39.229 26.192 1.00 47.56 182 LYS A CA 1
ATOM 1358 C C . LYS A 1 182 ? 6.403 39.095 27.309 1.00 47.56 182 LYS A C 1
ATOM 1360 O O . LYS A 1 182 ? 5.880 38.018 27.559 1.00 47.56 182 LYS A O 1
ATOM 1365 N N . SER A 1 183 ? 6.088 40.198 27.992 1.00 43.72 183 SER A N 1
ATOM 1366 C CA . SER A 1 183 ? 5.237 40.237 29.198 1.00 43.72 183 SER A CA 1
ATOM 1367 C C . SER A 1 183 ? 3.762 39.874 28.985 1.00 43.72 183 SER A C 1
ATOM 1369 O O . SER A 1 183 ? 3.112 39.460 29.940 1.00 43.72 183 SER A O 1
ATOM 1371 N N . ASP A 1 184 ? 3.245 39.986 27.761 1.00 54.22 184 ASP A N 1
ATOM 1372 C CA . ASP A 1 184 ? 1.827 39.735 27.456 1.00 54.22 184 ASP A CA 1
ATOM 1373 C C . ASP A 1 184 ? 1.470 38.228 27.453 1.00 54.22 184 ASP A C 1
ATOM 1375 O O . ASP A 1 184 ? 0.300 37.862 27.561 1.00 54.22 184 ASP A O 1
ATOM 1379 N N . ASP A 1 185 ? 2.472 37.339 27.409 1.00 54.34 185 ASP A N 1
ATOM 1380 C CA . ASP A 1 185 ? 2.289 35.878 27.366 1.00 54.34 185 ASP A CA 1
ATOM 1381 C C . ASP A 1 185 ? 1.890 35.269 28.731 1.00 54.34 185 ASP A C 1
ATOM 1383 O O . ASP A 1 185 ? 1.348 34.163 28.806 1.00 54.34 185 ASP A O 1
ATOM 1387 N N . VAL A 1 186 ? 2.128 35.988 29.835 1.00 49.06 186 VAL A N 1
ATOM 1388 C CA . VAL A 1 186 ? 1.936 35.475 31.206 1.00 49.06 186 VAL A CA 1
ATOM 1389 C C . VAL A 1 186 ? 0.465 35.490 31.636 1.00 49.06 186 VAL A C 1
ATOM 1391 O O . VAL A 1 186 ? 0.018 34.584 32.347 1.00 49.06 186 VAL A O 1
ATOM 1394 N N . ASP A 1 187 ? -0.309 36.480 31.188 1.00 50.56 187 ASP A N 1
ATOM 1395 C CA . ASP A 1 187 ? -1.733 36.586 31.523 1.00 50.56 187 ASP A CA 1
ATOM 1396 C C . ASP A 1 187 ? -2.590 35.625 30.683 1.00 50.56 187 ASP A C 1
ATOM 1398 O O . ASP A 1 187 ? -3.531 35.018 31.202 1.00 50.56 187 ASP A O 1
ATOM 1402 N N . ALA A 1 188 ? -2.198 35.371 29.428 1.00 53.91 188 ALA A N 1
ATOM 1403 C CA . ALA A 1 188 ? -2.827 34.363 28.574 1.00 53.91 188 ALA A CA 1
ATOM 1404 C C . ALA A 1 188 ? -2.670 32.938 29.144 1.00 53.91 188 ALA A C 1
ATOM 1406 O O . ALA A 1 188 ? -3.613 32.145 29.121 1.00 53.91 188 ALA A O 1
ATOM 1407 N N . ALA A 1 189 ? -1.515 32.623 29.740 1.00 46.19 189 ALA A N 1
ATOM 1408 C CA . ALA A 1 189 ? -1.247 31.313 30.335 1.00 46.19 189 ALA A CA 1
ATOM 1409 C C . ALA A 1 189 ? -2.151 30.984 31.546 1.00 46.19 189 ALA A C 1
ATOM 1411 O O . ALA A 1 189 ? -2.507 29.822 31.761 1.00 46.19 189 ALA A O 1
ATOM 1412 N N . LYS A 1 190 ? -2.561 31.988 32.337 1.00 46.09 190 LYS A N 1
ATOM 1413 C CA . LYS A 1 190 ? -3.428 31.790 33.518 1.00 46.09 190 LYS A CA 1
ATOM 1414 C C . LYS A 1 190 ? -4.885 31.499 33.160 1.00 46.09 190 LYS A C 1
ATOM 1416 O O . LYS A 1 190 ? -5.516 30.677 33.827 1.00 46.09 190 LYS A O 1
ATOM 1421 N N . GLU A 1 191 ? -5.406 32.144 32.122 1.00 50.69 191 GLU A N 1
ATOM 1422 C CA . GLU A 1 191 ? -6.767 31.905 31.625 1.00 50.69 191 GLU A CA 1
ATOM 1423 C C . GLU A 1 191 ? -6.880 30.527 30.946 1.00 50.69 191 GLU A C 1
ATOM 1425 O O . GLU A 1 191 ? -7.824 29.777 31.208 1.00 50.69 191 GLU A O 1
ATOM 1430 N N . VAL A 1 192 ? -5.855 30.122 30.182 1.00 52.38 192 VAL A N 1
ATOM 1431 C CA . VAL A 1 192 ? -5.759 28.779 29.574 1.00 52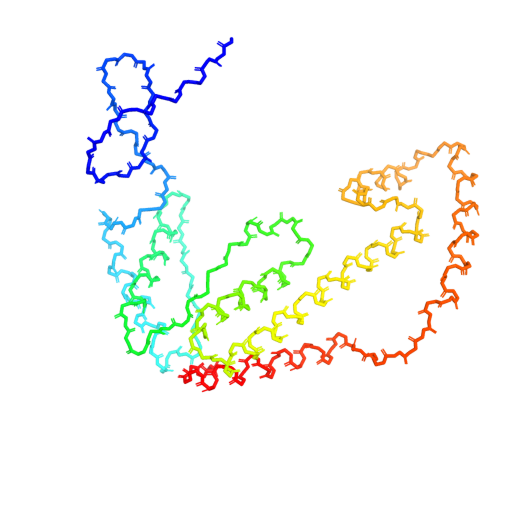.38 192 VAL A CA 1
ATOM 1432 C C . VAL A 1 192 ? -5.744 27.676 30.641 1.00 52.38 192 VAL A C 1
ATOM 1434 O O . VAL A 1 192 ? -6.455 26.676 30.513 1.00 52.38 192 VAL A O 1
ATOM 1437 N N . GLY A 1 193 ? -4.995 27.869 31.734 1.00 44.97 193 GLY A N 1
ATOM 1438 C CA . GLY A 1 193 ? -4.906 26.895 32.826 1.00 44.97 193 GLY A CA 1
ATOM 1439 C C . GLY A 1 193 ? -6.240 26.627 33.539 1.00 44.97 193 GLY A C 1
ATOM 1440 O O . GLY A 1 193 ? -6.526 25.484 33.902 1.00 44.97 193 GLY A O 1
ATOM 1441 N N . LYS A 1 194 ? -7.094 27.650 33.701 1.00 48.78 194 LYS A N 1
ATOM 1442 C CA . LYS A 1 194 ? -8.427 27.491 34.312 1.00 48.78 194 LYS A CA 1
ATOM 1443 C C . LYS A 1 194 ? -9.398 26.750 33.392 1.00 48.78 194 LYS A C 1
ATOM 1445 O O . LYS A 1 194 ? -10.020 25.785 33.837 1.00 48.78 194 LYS A O 1
ATOM 1450 N N . ALA A 1 195 ? -9.462 27.127 32.114 1.00 51.44 195 ALA A N 1
ATOM 1451 C CA . ALA A 1 195 ? -10.347 26.495 31.132 1.00 51.44 195 ALA A CA 1
ATOM 1452 C C . ALA A 1 195 ? -10.004 25.014 30.871 1.00 51.44 195 ALA A C 1
ATOM 1454 O O . ALA A 1 195 ? -10.902 24.185 30.706 1.00 51.44 195 ALA A O 1
ATOM 1455 N N . ALA A 1 196 ? -8.714 24.654 30.897 1.00 48.72 196 ALA A N 1
ATOM 1456 C CA . ALA A 1 196 ? -8.278 23.266 30.771 1.00 48.72 196 ALA A CA 1
ATOM 1457 C C . ALA A 1 196 ? -8.769 22.402 31.953 1.00 48.72 196 ALA A C 1
ATOM 1459 O O . ALA A 1 196 ? -9.301 21.313 31.749 1.00 48.72 196 ALA A O 1
ATOM 1460 N N . SER A 1 197 ? -8.677 22.890 33.193 1.00 46.62 197 SER A N 1
ATOM 1461 C CA . SER A 1 197 ? -9.053 22.098 34.377 1.00 46.62 197 SER A CA 1
ATOM 1462 C C . SER A 1 197 ? -10.546 21.733 34.452 1.00 46.62 197 SER A C 1
ATOM 1464 O O . SER A 1 197 ? -10.890 20.624 34.865 1.00 46.62 197 SER A O 1
ATOM 1466 N N . GLU A 1 198 ? -11.439 22.615 33.995 1.00 48.34 198 GLU A N 1
ATOM 1467 C CA . GLU A 1 198 ? -12.890 22.377 34.018 1.00 48.34 198 GLU A CA 1
ATOM 1468 C C . GLU A 1 198 ? -13.355 21.433 32.892 1.00 48.34 198 GLU A C 1
ATOM 1470 O O . GLU A 1 198 ? -14.333 20.697 33.056 1.00 48.34 198 GLU A O 1
ATOM 1475 N N . GLY A 1 199 ? -12.637 21.410 31.761 1.00 49.28 199 GLY A N 1
ATOM 1476 C CA . GLY A 1 199 ? -12.948 20.564 30.602 1.00 49.28 199 GLY A CA 1
ATOM 1477 C C . GLY A 1 199 ? -12.541 19.095 30.769 1.00 49.28 199 GLY A C 1
ATOM 1478 O O . GLY A 1 199 ? -13.266 18.196 30.337 1.00 49.28 199 GLY A O 1
ATOM 1479 N N . TRP A 1 200 ? -11.421 18.829 31.449 1.00 45.41 200 TRP A N 1
ATOM 1480 C CA . TRP A 1 200 ? -10.884 17.471 31.618 1.00 45.41 200 TRP A CA 1
ATOM 1481 C C . TRP A 1 200 ? -11.708 16.601 32.585 1.00 45.41 200 TRP A C 1
ATOM 1483 O O . TRP A 1 200 ? -11.826 15.394 32.378 1.00 45.41 200 TRP A O 1
ATOM 1493 N N . GLY A 1 201 ? -12.353 17.195 33.597 1.00 46.00 201 GLY A N 1
ATOM 1494 C CA . GLY A 1 201 ? -13.156 16.462 34.589 1.00 46.00 201 GLY A CA 1
ATOM 1495 C C . GLY A 1 201 ? -14.476 15.878 34.062 1.00 46.00 201 GLY A C 1
ATOM 1496 O O . GLY A 1 201 ? -15.035 14.974 34.680 1.00 46.00 201 GLY A O 1
ATOM 1497 N N . LYS A 1 202 ? -14.983 16.357 32.915 1.00 46.47 202 LYS A N 1
ATOM 1498 C CA . LYS A 1 202 ? -16.280 15.936 32.342 1.00 46.47 202 LYS A CA 1
ATOM 1499 C C . LYS A 1 202 ? -16.190 14.859 31.255 1.00 46.47 202 LYS A C 1
ATOM 1501 O O . LYS A 1 202 ? -17.215 14.266 30.924 1.00 46.47 202 LYS A O 1
ATOM 1506 N N . LEU A 1 203 ? -15.002 14.603 30.704 1.00 51.31 203 LEU A N 1
ATOM 1507 C CA . LEU A 1 203 ? -14.808 13.710 29.550 1.00 51.31 203 LEU A CA 1
ATOM 1508 C C . LEU A 1 203 ? -14.354 12.291 29.920 1.00 51.31 203 LEU A C 1
ATOM 1510 O O . LEU A 1 203 ? -14.306 11.416 29.057 1.00 51.31 203 LEU A O 1
ATOM 1514 N N . VAL A 1 204 ? -14.085 12.019 31.198 1.00 50.78 204 VAL A N 1
ATOM 1515 C CA . VAL A 1 204 ? -13.717 10.678 31.666 1.00 50.78 204 VAL A CA 1
ATOM 1516 C C . VAL A 1 204 ? -14.985 9.854 31.914 1.00 50.78 204 VAL A C 1
ATOM 1518 O O . VAL A 1 204 ? -15.453 9.709 33.040 1.00 50.78 204 VAL A O 1
ATOM 1521 N N . LYS A 1 205 ? -15.562 9.307 30.840 1.00 43.94 205 LYS A N 1
ATOM 1522 C CA . LYS A 1 205 ? -16.507 8.183 30.916 1.00 43.94 205 LYS A CA 1
ATOM 1523 C C . LYS A 1 205 ? -15.869 6.936 30.300 1.00 43.94 205 LYS A C 1
ATOM 1525 O O . LYS A 1 205 ? -15.404 7.002 29.163 1.00 43.94 205 LYS A O 1
ATOM 1530 N N . PRO A 1 206 ? -15.862 5.789 31.000 1.00 51.41 206 PRO A N 1
ATOM 1531 C CA . PRO A 1 206 ? -15.316 4.555 30.467 1.00 51.41 206 PRO A CA 1
ATOM 1532 C C . PRO A 1 206 ? -16.418 3.828 29.696 1.00 51.41 206 PRO A C 1
ATOM 1534 O O . PRO A 1 206 ? -17.066 2.935 30.233 1.00 51.41 206 PRO A O 1
ATOM 1537 N N . GLU A 1 207 ? -16.661 4.194 28.439 1.00 41.97 207 GLU A N 1
ATOM 1538 C CA . GLU A 1 207 ? -17.556 3.407 27.588 1.00 41.97 207 GLU A CA 1
ATOM 1539 C C . GLU A 1 207 ? -16.744 2.694 26.505 1.00 41.97 207 GLU A C 1
ATOM 1541 O O . GLU A 1 207 ? -16.267 3.296 25.550 1.00 41.97 207 GLU A O 1
ATOM 1546 N N . LYS A 1 208 ? -16.530 1.390 26.745 1.00 44.00 208 LYS A N 1
ATOM 1547 C CA . LYS A 1 208 ? -15.795 0.424 25.911 1.00 44.00 208 LYS A CA 1
ATOM 1548 C C . LYS A 1 208 ? -14.446 0.953 25.422 1.00 44.00 208 LYS A C 1
ATOM 1550 O O . LYS A 1 208 ? -14.298 1.328 24.264 1.00 44.00 208 LYS A O 1
ATOM 1555 N N . ALA A 1 209 ? -13.446 0.913 26.302 1.00 48.69 209 ALA A N 1
ATOM 1556 C CA . ALA A 1 209 ? -12.066 1.248 25.971 1.00 48.69 209 ALA A CA 1
ATOM 1557 C C . ALA A 1 209 ? -11.543 0.355 24.828 1.00 48.69 209 ALA A C 1
ATOM 1559 O O . ALA A 1 209 ? -11.012 -0.736 25.053 1.00 48.69 209 ALA A O 1
ATOM 1560 N N . ARG A 1 210 ? -11.714 0.823 23.590 1.00 55.72 210 ARG A N 1
ATOM 1561 C CA . ARG A 1 210 ? -10.929 0.394 22.438 1.00 55.72 210 ARG A CA 1
ATOM 1562 C C . ARG A 1 210 ? -9.500 0.818 22.731 1.00 55.72 210 ARG A C 1
ATOM 1564 O O . ARG A 1 210 ? -9.152 1.986 22.620 1.00 55.72 210 ARG A O 1
ATOM 1571 N N . THR A 1 211 ? -8.699 -0.105 23.250 1.00 67.94 211 THR A N 1
ATOM 1572 C CA . THR A 1 211 ? -7.296 0.186 23.530 1.00 67.94 211 THR A CA 1
ATOM 1573 C C . THR A 1 211 ? -6.492 0.003 22.243 1.00 67.94 211 THR A C 1
ATOM 1575 O O . THR A 1 211 ? -6.719 -0.984 21.535 1.00 67.94 211 THR A O 1
ATOM 1578 N N . PRO A 1 212 ? -5.527 0.891 21.936 1.00 72.88 212 PRO A N 1
ATOM 1579 C CA . PRO A 1 212 ? -4.738 0.796 20.707 1.00 72.88 212 PRO A CA 1
ATOM 1580 C C . PRO A 1 212 ? -4.126 -0.596 20.449 1.00 72.88 212 PRO A C 1
ATOM 1582 O O . PRO A 1 212 ? -4.227 -1.077 19.322 1.00 72.88 212 PRO A O 1
ATOM 1585 N N . PRO A 1 213 ? -3.595 -1.326 21.456 1.00 75.81 213 PRO A N 1
ATOM 1586 C CA . PRO A 1 213 ? -3.076 -2.678 21.235 1.00 75.81 213 PRO A CA 1
ATOM 1587 C C . PRO A 1 213 ? -4.137 -3.697 20.793 1.00 75.81 213 PRO A C 1
ATOM 1589 O O . PRO A 1 213 ? -3.855 -4.529 19.933 1.00 75.81 213 PRO A O 1
ATOM 1592 N N . LYS A 1 214 ? -5.359 -3.633 21.349 1.00 80.31 214 LYS A N 1
ATOM 1593 C CA . LYS A 1 214 ? -6.460 -4.540 20.975 1.00 80.31 214 LYS A CA 1
ATOM 1594 C C . LYS A 1 214 ? -6.960 -4.268 19.559 1.00 80.31 214 LYS A C 1
ATOM 1596 O O . LYS A 1 214 ? -7.318 -5.198 18.843 1.00 80.31 214 LYS A O 1
ATOM 1601 N N . GLU A 1 215 ? -6.968 -3.003 19.152 1.00 81.62 215 GLU A N 1
ATOM 1602 C CA . GLU A 1 215 ? -7.333 -2.607 17.791 1.00 81.62 215 GLU A CA 1
ATOM 1603 C C . GLU A 1 215 ? -6.291 -3.082 16.766 1.00 81.62 215 GLU A C 1
ATOM 1605 O O . GLU A 1 215 ? -6.672 -3.546 15.697 1.00 81.62 215 GLU A O 1
ATOM 1610 N N . ILE A 1 216 ? -4.993 -3.075 17.106 1.00 81.25 216 ILE A N 1
ATOM 1611 C CA . ILE A 1 216 ? -3.931 -3.626 16.241 1.00 81.25 216 ILE A CA 1
ATOM 1612 C C . ILE A 1 216 ? -4.080 -5.143 16.081 1.00 81.25 216 ILE A C 1
ATOM 1614 O O . ILE A 1 216 ? -3.972 -5.657 14.967 1.00 81.25 216 ILE A O 1
ATOM 1618 N N . SER A 1 217 ? -4.320 -5.880 17.172 1.00 81.50 217 SER A N 1
ATOM 1619 C CA . SER A 1 217 ? -4.511 -7.334 17.085 1.00 81.50 217 SER A CA 1
ATOM 1620 C C . SER A 1 217 ? -5.761 -7.694 16.285 1.00 81.50 217 SER A C 1
ATOM 1622 O O . SER A 1 217 ? -5.708 -8.602 15.462 1.00 81.50 217 SER A O 1
ATOM 1624 N N . ALA A 1 218 ? -6.854 -6.953 16.480 1.00 84.38 218 ALA A N 1
ATOM 1625 C CA . ALA A 1 218 ? -8.088 -7.159 15.732 1.00 84.38 218 ALA A CA 1
ATOM 1626 C C . ALA A 1 218 ? -7.923 -6.807 14.246 1.00 84.38 218 ALA A C 1
ATOM 1628 O O . ALA A 1 218 ? -8.393 -7.554 13.399 1.00 84.38 218 ALA A O 1
ATOM 1629 N N . PHE A 1 219 ? -7.195 -5.731 13.922 1.00 85.44 219 PHE A N 1
ATOM 1630 C CA . PHE A 1 219 ? -6.843 -5.392 12.542 1.00 85.44 219 PHE A CA 1
ATOM 1631 C C . PHE A 1 219 ? -6.071 -6.530 11.866 1.00 85.44 219 PHE A C 1
ATOM 1633 O O . PHE A 1 219 ? -6.399 -6.915 10.751 1.00 85.44 219 PHE A O 1
ATOM 1640 N N . ARG A 1 220 ? -5.059 -7.095 12.542 1.00 85.88 220 ARG A N 1
ATOM 1641 C CA . ARG A 1 220 ? -4.275 -8.216 11.998 1.00 85.88 220 ARG A CA 1
ATOM 1642 C C . ARG A 1 220 ? -5.132 -9.454 11.747 1.00 85.88 220 ARG A C 1
ATOM 1644 O O . ARG A 1 220 ? -4.953 -10.091 10.718 1.00 85.88 220 ARG A O 1
ATOM 1651 N N . GLN A 1 221 ? -6.038 -9.775 12.670 1.00 86.62 221 GLN A N 1
ATOM 1652 C CA . GLN A 1 221 ? -6.963 -10.901 12.523 1.00 86.62 221 GLN A CA 1
ATOM 1653 C C . GLN A 1 221 ? -7.917 -10.684 11.348 1.00 86.62 221 GLN A C 1
ATOM 1655 O O . GLN A 1 221 ? -7.935 -11.499 10.439 1.00 86.62 221 GLN A O 1
ATOM 1660 N N . GLU A 1 222 ? -8.615 -9.546 11.296 1.00 85.19 222 GLU A N 1
ATOM 1661 C CA . GLU A 1 222 ? -9.534 -9.236 10.193 1.00 85.19 222 GLU A CA 1
ATOM 1662 C C . GLU A 1 222 ? -8.824 -9.211 8.836 1.00 85.19 222 GLU A C 1
ATOM 1664 O O . GLU A 1 222 ? -9.366 -9.690 7.844 1.00 85.19 222 GLU A O 1
ATOM 1669 N N . PHE A 1 223 ? -7.601 -8.680 8.786 1.00 88.38 223 PHE A N 1
ATOM 1670 C CA . PHE A 1 223 ? -6.782 -8.700 7.581 1.00 88.38 223 PHE A CA 1
ATOM 1671 C C . PHE A 1 223 ? -6.438 -10.132 7.150 1.00 88.38 223 PHE A C 1
ATOM 1673 O O . PHE A 1 223 ? -6.576 -10.450 5.972 1.00 88.38 223 PHE A O 1
ATOM 1680 N N . SER A 1 224 ? -6.043 -10.998 8.090 1.00 86.00 224 SER A N 1
ATOM 1681 C CA . SER A 1 224 ? -5.773 -12.417 7.816 1.00 86.00 224 SER A CA 1
ATOM 1682 C C . SER A 1 224 ? -7.017 -13.142 7.304 1.00 86.00 224 SER A C 1
ATOM 1684 O O . SER A 1 224 ? -6.949 -13.799 6.271 1.00 86.00 224 SER A O 1
ATOM 1686 N N . ASP A 1 225 ? -8.162 -12.955 7.962 1.00 86.69 225 ASP A N 1
ATOM 1687 C CA . ASP A 1 225 ? -9.428 -13.596 7.594 1.00 86.69 225 ASP A CA 1
ATOM 1688 C C . ASP A 1 225 ? -9.866 -13.205 6.171 1.00 86.69 225 ASP A C 1
ATOM 1690 O O . ASP A 1 225 ? -10.304 -14.052 5.395 1.00 86.69 225 ASP A O 1
ATOM 1694 N N . ILE A 1 226 ? -9.727 -11.923 5.803 1.00 86.31 226 ILE A N 1
ATOM 1695 C CA . ILE A 1 226 ? -10.029 -11.442 4.444 1.00 86.31 226 ILE A CA 1
ATOM 1696 C C . ILE A 1 226 ? -9.112 -12.115 3.416 1.00 86.31 226 ILE A C 1
ATOM 1698 O O . ILE A 1 226 ? -9.564 -12.490 2.335 1.00 86.31 226 ILE A O 1
ATOM 1702 N N . LEU A 1 227 ? -7.823 -12.251 3.729 1.00 85.94 227 LEU A N 1
ATOM 1703 C CA . LEU A 1 227 ? -6.838 -12.860 2.837 1.00 85.94 227 LEU A CA 1
ATOM 1704 C C . LEU A 1 227 ? -7.051 -14.369 2.658 1.00 85.94 227 LEU A C 1
ATOM 1706 O O . LEU A 1 227 ? -6.933 -14.873 1.539 1.00 85.94 227 LEU A O 1
ATOM 1710 N N . GLU A 1 228 ? -7.403 -15.080 3.728 1.00 86.56 228 GLU A N 1
ATOM 1711 C CA . GLU A 1 228 ? -7.747 -16.503 3.682 1.00 86.56 228 GLU A CA 1
ATOM 1712 C C . GLU A 1 228 ? -8.993 -16.754 2.828 1.00 86.56 228 GLU A C 1
ATOM 1714 O O . GLU A 1 228 ? -8.966 -17.606 1.939 1.00 86.56 228 GLU A O 1
ATOM 1719 N N . GLU A 1 229 ? -10.057 -15.970 3.020 1.00 85.38 229 GLU A N 1
ATOM 1720 C CA . GLU A 1 229 ? -11.287 -16.085 2.224 1.00 85.38 229 GLU A CA 1
ATOM 1721 C C . GLU A 1 229 ? -11.082 -15.690 0.753 1.00 85.38 229 GLU A C 1
ATOM 1723 O O . GLU A 1 229 ? -11.725 -16.246 -0.136 1.00 85.38 229 GLU A O 1
ATOM 1728 N N . LEU A 1 230 ? -10.131 -14.794 0.469 1.00 82.44 230 LEU A N 1
ATOM 1729 C CA . LEU A 1 230 ? -9.690 -14.471 -0.891 1.00 82.44 230 LEU A CA 1
ATOM 1730 C C . LEU A 1 230 ? -8.851 -15.577 -1.553 1.00 82.44 230 LEU A C 1
ATOM 1732 O O . LEU A 1 230 ? -8.506 -15.446 -2.732 1.00 82.44 230 LEU A O 1
ATOM 1736 N N . GLY A 1 231 ? -8.477 -16.629 -0.817 1.00 80.81 231 GLY A N 1
ATOM 1737 C CA . GLY A 1 231 ? -7.553 -17.663 -1.285 1.00 80.81 231 GLY A CA 1
ATOM 1738 C C . GLY A 1 231 ? -6.132 -17.137 -1.507 1.00 80.81 231 GLY A C 1
ATOM 1739 O O . GLY A 1 231 ? -5.403 -17.659 -2.349 1.00 80.81 231 GLY A O 1
ATOM 1740 N N . ARG A 1 232 ? -5.744 -16.072 -0.795 1.00 80.06 232 ARG A N 1
ATOM 1741 C CA . ARG A 1 232 ? -4.450 -15.382 -0.918 1.00 80.06 232 ARG A CA 1
ATOM 1742 C C . ARG A 1 232 ? -3.784 -15.307 0.454 1.00 80.06 232 ARG A C 1
ATOM 1744 O O . ARG A 1 232 ? -3.686 -14.213 1.009 1.00 80.06 232 ARG A O 1
ATOM 1751 N N . PRO A 1 233 ? -3.385 -16.454 1.030 1.00 68.81 233 PRO A N 1
ATOM 1752 C CA . PRO A 1 233 ? -2.915 -16.508 2.404 1.00 68.81 233 PRO A CA 1
ATOM 1753 C C . PRO A 1 233 ? -1.676 -15.634 2.602 1.00 68.81 233 PRO A C 1
ATOM 1755 O O . PRO A 1 233 ? -0.832 -15.501 1.713 1.00 68.81 233 PRO A O 1
ATOM 1758 N N . LEU A 1 234 ? -1.579 -15.048 3.792 1.00 68.69 234 LEU A N 1
ATOM 1759 C CA . LEU A 1 234 ? -0.373 -14.372 4.244 1.00 68.69 234 LEU A CA 1
ATOM 1760 C C . LEU A 1 234 ? 0.721 -15.439 4.442 1.00 68.69 234 LEU A C 1
ATOM 1762 O O . LEU A 1 234 ? 0.524 -16.350 5.248 1.00 68.69 234 LEU A O 1
ATOM 1766 N N . VAL A 1 235 ? 1.823 -15.357 3.686 1.00 61.00 235 VAL A N 1
ATOM 1767 C CA . VAL A 1 235 ? 2.990 -16.257 3.823 1.00 61.00 235 VAL A CA 1
ATOM 1768 C C . VAL A 1 235 ? 3.925 -15.769 4.920 1.00 61.00 235 VAL A C 1
ATOM 1770 O O . VAL A 1 235 ? 4.156 -14.538 4.982 1.00 61.00 235 VAL A O 1
#

Sequence (235 aa):
MLHFGFDGTGRGRGSPQGACWVGMGECRRMWSDRDSKTDFLNFTEVAEQISALARSPEMLPVSVGVFGTWGTGKSTVLNLVKQDLERHDPKPVVIEFDAWLFQGFDDSKAALMEVVADTLIRAVKDDDGLLGKAKALAARVNYFRALGVAADFGIGMALGVPPGLLTKAGDAISSLVSGSVKSDDVDAAKEVGKAASEGWGKLVKPEKARTPPKEISAFRQEFSDILEELGRPLV

Radius of gyration: 26.14 Å; chains: 1; bounding box: 42×62×71 Å

Secondary structure (DSSP, 8-state):
-----------------PPPP-SSS----PPP-S--SS-SSS-HHHHHHHHHHHH-GGG-S--------TTS-HHHHHHHHHHHHTTSSSPP------TTTTTTSS-HHHHHHHHHHHHHHHHTTT-HHHHHHHHHHHHHHHHHHHHHHHHHHHHHHHTTPPTT-HHHHHHHHHHHHTT---TTHHHHHHHHHHHHHHHHTTS---S----HHHHHHHHHHHHHHHHHHTT----

Foldseek 3Di:
DDDDDDDPDDDDDDDDDADFDPDPDDRDRPDPPDQDPDDPPPLLVVLVVVLVLVPDPVNPPDDDDDDDDPPPRSVNSVSSNQVNLCVDPVRDQDQDDDQVVCPPPPDPPLVSQLSVLVSLCVVCVVPPVLNVLSVVLNVLSVVVSVVVLVVVVLVCLLVVHDRPCPVVCVVVVVVVVVPDDDPVVVVSNVVSNVVNVVVVVPPPDPDPPPDPVVSVVVSVVSVQVSCVVVVNHDD

pLDDT: mean 70.71, std 19.39, range [30.75, 95.06]